Protein AF-A0A8H8SXN3-F1 (afdb_monomer_lite)

pLDDT: mean 72.2, std 16.68, range [31.23, 94.94]

Radius of gyration: 19.24 Å; chains: 1; bounding box: 50×44×48 Å

Organism: NCBI:txid456999

Sequence (233 aa):
MSEDNTATVIPTSKPIPDGVTESLPPWTLQAEAWWILPTIPLPWHAKELPRGALDTGEIDKFQELQATFQGGLGTIQLIRYHSSPVGPYDELLYVPGQMNYKIGGRRNWNIPKHLARFEFTPETPSDPLSPTVISVYPSLSDSPTPDFSPDPIFRTRVVPSRYLPKFPLNLSRIPRAILDARLIQPPLTDPVGTEKWCMVNPGYAGQAQVMYPEPGWREGATAMGSGFRIYNQ

Secondary structure (DSSP, 8-state):
--------PPPPSSPPPTTPPP-PSPP--EEEEEEEEE----TTS--SPPTTSS-GGGHHHHHHTT-EEEE---EEEEEEEEE-TT--EEEEEEE--EEE------S--------EEEEEEESSTT-TT--EEEEEEEBSS-SSS--B-SS-SEEEEEEE-SSSPPEEEEGGGS-TTT----EEE----SSS--SS-EEE----EEEEEEEEEEE-SSSS----EEEEEEEE-

Foldseek 3Di:
DDDPPPQDDFDFPDDDPPPDDDDGDDKAWWKKKKKFFFPPDDQVPDQDFPVPLDDPVCPVVCVVQVKGDNGATWIWMWMWTCDIPVHTDIDTDTGRHDIDTDPDDDQFPPVPDFDWDWDWAFPDVVDPQTWIKIFIWTFPDPDPDTDTDPHGQAIKTKGFDPPDDWDKDKPVPDPVVRPPQKDWTAHHPPRTGHNGIDIDDDIATAIKTKIFIAADPDDHPTRGGIIITGGGD

Structure (mmCIF, N/CA/C/O backbone):
data_AF-A0A8H8SXN3-F1
#
_entry.id   AF-A0A8H8SXN3-F1
#
loop_
_atom_site.group_PDB
_atom_site.id
_atom_site.type_symbol
_atom_site.label_atom_id
_atom_site.label_alt_id
_atom_site.label_comp_id
_atom_site.label_asym_id
_atom_site.label_entity_id
_atom_site.label_seq_id
_atom_site.pdbx_PDB_ins_code
_atom_site.Cartn_x
_atom_site.Cartn_y
_atom_site.Cartn_z
_atom_site.occupancy
_atom_site.B_iso_or_equiv
_atom_site.auth_seq_id
_atom_site.auth_comp_id
_atom_site.auth_asym_id
_atom_site.auth_atom_id
_atom_site.pdbx_PDB_model_num
ATOM 1 N N . MET A 1 1 ? 5.545 -24.431 27.072 1.00 31.23 1 MET A N 1
ATOM 2 C CA . MET A 1 1 ? 4.456 -23.698 27.744 1.00 31.23 1 MET A CA 1
ATOM 3 C C . MET A 1 1 ? 3.638 -23.080 26.627 1.00 31.23 1 MET A C 1
ATOM 5 O O . MET A 1 1 ? 4.100 -22.134 26.010 1.00 31.23 1 MET A O 1
ATOM 9 N N . SER A 1 2 ? 2.570 -23.760 26.216 1.00 31.98 2 SER A N 1
ATOM 10 C CA . SER A 1 2 ? 1.714 -23.354 25.100 1.00 31.98 2 SER A CA 1
ATOM 11 C C . SER A 1 2 ? 0.821 -22.210 25.567 1.00 31.98 2 SER A C 1
ATOM 13 O O . SER A 1 2 ? -0.051 -22.438 26.402 1.00 31.98 2 SER A O 1
ATOM 15 N N . GLU A 1 3 ? 1.076 -20.991 25.090 1.00 37.34 3 GLU A N 1
ATOM 16 C CA . GLU A 1 3 ? 0.122 -19.893 25.242 1.00 37.34 3 GLU A CA 1
ATOM 17 C C . GLU A 1 3 ? -1.157 -20.275 24.496 1.00 37.34 3 GLU A C 1
ATOM 19 O O . GLU A 1 3 ? -1.137 -20.549 23.294 1.00 37.34 3 GLU A O 1
ATOM 24 N N . ASP A 1 4 ? -2.247 -20.373 25.250 1.00 37.28 4 ASP A N 1
ATOM 25 C CA . ASP A 1 4 ? -3.585 -20.621 24.741 1.00 37.28 4 ASP A CA 1
ATOM 26 C C . ASP A 1 4 ? -4.004 -19.398 23.915 1.00 37.28 4 ASP A C 1
ATOM 28 O O . ASP A 1 4 ? -4.333 -18.338 24.446 1.00 37.28 4 ASP A O 1
ATOM 32 N N . ASN A 1 5 ? -3.869 -19.509 22.593 1.00 43.00 5 ASN A N 1
ATOM 33 C CA . ASN A 1 5 ? -4.097 -18.430 21.635 1.00 43.00 5 ASN A CA 1
ATOM 34 C C . ASN A 1 5 ? -5.596 -18.298 21.320 1.00 43.00 5 ASN A C 1
ATOM 36 O O . ASN A 1 5 ? -6.005 -18.269 20.157 1.00 43.00 5 ASN A O 1
ATOM 40 N N . THR A 1 6 ? -6.438 -18.285 22.354 1.00 44.03 6 THR A N 1
ATOM 41 C CA . THR A 1 6 ? -7.867 -18.019 22.198 1.00 44.03 6 THR A CA 1
ATOM 42 C C . THR A 1 6 ? -8.030 -16.553 21.829 1.00 44.03 6 THR A C 1
ATOM 44 O O . THR A 1 6 ? -7.788 -15.666 22.650 1.00 44.03 6 THR A O 1
ATOM 47 N N . ALA A 1 7 ? -8.400 -16.298 20.574 1.00 48.69 7 ALA A N 1
ATOM 48 C CA . ALA A 1 7 ? -8.701 -14.968 20.077 1.00 48.69 7 ALA A CA 1
ATOM 49 C C . ALA A 1 7 ? -9.693 -14.259 21.010 1.00 48.69 7 ALA A C 1
ATOM 51 O O . ALA A 1 7 ? -10.787 -14.761 21.275 1.00 48.69 7 ALA A O 1
ATOM 52 N N . THR A 1 8 ? -9.320 -13.082 21.511 1.00 47.81 8 THR A N 1
ATOM 53 C CA . THR A 1 8 ? -10.243 -12.235 22.267 1.00 47.81 8 THR A CA 1
ATOM 54 C C . THR A 1 8 ? -11.308 -11.720 21.307 1.00 47.81 8 THR A C 1
ATOM 56 O O . THR A 1 8 ? -11.045 -10.813 20.517 1.00 47.81 8 THR A O 1
ATOM 59 N N . VAL A 1 9 ? -12.507 -12.298 21.376 1.00 49.88 9 VAL A N 1
ATOM 60 C CA . VAL A 1 9 ? -13.685 -11.800 20.661 1.00 49.88 9 VAL A CA 1
ATOM 61 C C . VAL A 1 9 ? -13.944 -10.373 21.139 1.00 49.88 9 VAL A C 1
ATOM 63 O O . VAL A 1 9 ? -14.188 -10.141 22.325 1.00 49.88 9 VAL A O 1
ATOM 66 N N . ILE A 1 10 ? -13.839 -9.403 20.232 1.00 51.50 10 ILE A N 1
ATOM 67 C CA . ILE A 1 10 ? -14.295 -8.039 20.498 1.00 51.50 10 ILE A CA 1
ATOM 68 C C . ILE A 1 10 ? -15.824 -8.110 20.453 1.00 51.50 10 ILE A C 1
ATOM 70 O O . ILE A 1 10 ? -16.354 -8.488 19.411 1.00 51.50 10 ILE A O 1
ATOM 74 N N . PRO A 1 11 ? -16.545 -7.805 21.544 1.00 45.41 11 PRO A N 1
ATOM 75 C CA . PRO A 1 11 ? -18.000 -7.873 21.532 1.00 45.41 11 PRO A CA 1
ATOM 76 C C . PRO A 1 11 ? -18.546 -6.886 20.496 1.00 45.41 11 PRO A C 1
ATOM 78 O O . PRO A 1 11 ? -18.348 -5.678 20.630 1.00 45.41 11 PRO A O 1
ATOM 81 N N . THR A 1 12 ? -19.220 -7.378 19.458 1.00 48.00 12 THR A N 1
ATOM 82 C CA . THR A 1 12 ? -19.981 -6.523 18.547 1.00 48.00 12 THR A CA 1
ATOM 83 C C . THR A 1 12 ? -21.254 -6.064 19.253 1.00 48.00 12 THR A C 1
ATOM 85 O O . THR A 1 12 ? -22.041 -6.875 19.736 1.00 48.00 12 THR A O 1
ATOM 88 N N . SER A 1 13 ? -21.482 -4.752 19.321 1.00 46.16 13 SER A N 1
ATOM 89 C CA . SER A 1 13 ? -22.656 -4.167 19.985 1.00 46.16 13 SER A CA 1
ATOM 90 C C . SER A 1 13 ? -23.982 -4.396 19.235 1.00 46.16 13 SER A C 1
ATOM 92 O O . SER A 1 13 ? -25.049 -4.135 19.792 1.00 46.16 13 SER A O 1
ATOM 94 N N . LYS A 1 14 ? -23.946 -4.909 17.995 1.00 50.12 14 LYS A N 1
ATOM 95 C CA . LYS A 1 14 ? -25.118 -5.295 17.190 1.00 50.12 14 LYS A CA 1
ATOM 96 C C . LYS A 1 14 ? -24.930 -6.660 16.510 1.00 50.12 14 LYS A C 1
ATOM 98 O O . LYS A 1 14 ? -23.791 -7.040 16.235 1.00 50.12 14 LYS A O 1
ATOM 103 N N . PRO A 1 15 ? -26.034 -7.382 16.226 1.00 56.03 15 PRO A N 1
ATOM 104 C CA . PRO A 1 15 ? -26.000 -8.616 15.448 1.00 56.03 15 PRO A CA 1
ATOM 105 C C . PRO A 1 15 ? -25.546 -8.344 14.009 1.00 56.03 15 PRO A C 1
ATOM 107 O O . PRO A 1 15 ? -25.858 -7.302 13.429 1.00 56.03 15 PRO A O 1
ATOM 110 N N . ILE A 1 16 ? -24.802 -9.296 13.452 1.00 60.56 16 ILE A N 1
ATOM 111 C CA . ILE A 1 16 ? -24.297 -9.261 12.078 1.00 60.56 16 ILE A CA 1
ATOM 112 C C . ILE A 1 16 ? -25.499 -9.218 11.110 1.00 60.56 16 ILE A C 1
ATOM 114 O O . ILE A 1 16 ? -26.435 -9.995 11.307 1.00 60.56 16 ILE A O 1
ATOM 118 N N . PRO A 1 17 ? -25.517 -8.331 10.093 1.00 70.25 17 PRO A N 1
ATOM 119 C CA . PRO A 1 17 ? -26.582 -8.312 9.091 1.00 70.25 17 PRO A CA 1
ATOM 120 C C . PRO A 1 17 ? -26.740 -9.667 8.391 1.00 70.25 17 PRO A C 1
ATOM 122 O O . PRO A 1 17 ? -25.744 -10.331 8.097 1.00 70.25 17 PRO A O 1
ATOM 125 N N . ASP A 1 18 ? -27.979 -10.055 8.081 1.00 66.31 18 ASP A N 1
ATOM 126 C CA . ASP A 1 18 ? -28.267 -11.326 7.409 1.00 66.31 18 ASP A CA 1
ATOM 127 C C . ASP A 1 18 ? -27.471 -11.458 6.099 1.00 66.31 18 ASP A C 1
ATOM 129 O O . ASP A 1 18 ? -27.482 -10.571 5.245 1.00 66.31 18 ASP A O 1
ATOM 133 N N . GLY A 1 19 ? -26.765 -12.582 5.943 1.00 71.75 19 GLY A N 1
ATOM 134 C CA . GLY A 1 19 ? -25.931 -12.867 4.770 1.00 71.75 19 GLY A CA 1
ATOM 135 C C . GLY A 1 19 ? -24.506 -12.300 4.817 1.00 71.75 19 GLY A C 1
ATOM 136 O O . GLY A 1 19 ? -23.731 -12.564 3.900 1.00 71.75 19 GLY A O 1
ATOM 137 N N . VAL A 1 20 ? -24.123 -11.576 5.874 1.00 70.50 20 VAL A N 1
ATOM 138 C CA . VAL A 1 20 ? -22.738 -11.138 6.105 1.00 70.50 20 VAL A CA 1
ATOM 139 C C . VAL A 1 20 ? -22.055 -12.119 7.056 1.00 70.50 20 VAL A C 1
ATOM 141 O O . VAL A 1 20 ? -22.610 -12.491 8.084 1.00 70.50 20 VAL A O 1
ATOM 144 N N . THR A 1 21 ? -20.843 -12.561 6.719 1.00 72.56 21 THR A N 1
ATOM 145 C CA . THR A 1 21 ? -20.015 -13.362 7.634 1.00 72.56 21 THR A CA 1
ATOM 146 C C . THR A 1 21 ? -18.982 -12.458 8.286 1.00 72.56 21 THR A C 1
ATOM 148 O O . THR A 1 21 ? -18.266 -11.733 7.596 1.00 72.56 21 THR A O 1
ATOM 151 N N . GLU A 1 22 ? -18.894 -12.496 9.612 1.00 72.31 22 GLU A N 1
ATOM 152 C CA . GLU A 1 22 ? -17.839 -11.800 10.339 1.00 72.31 22 GLU A CA 1
ATOM 153 C C . GLU A 1 22 ? -16.537 -12.604 10.279 1.00 72.31 22 GLU A C 1
ATOM 155 O O . GLU A 1 22 ? -16.518 -13.808 10.540 1.00 72.31 22 GLU A O 1
ATOM 160 N N . SER A 1 23 ? -15.433 -11.934 9.953 1.00 74.50 23 SER A N 1
ATOM 161 C CA . SER A 1 23 ? -14.106 -12.524 10.075 1.00 74.50 23 SER A CA 1
ATOM 162 C C . SER A 1 23 ? -13.408 -11.995 11.319 1.00 74.50 23 SER A C 1
ATOM 164 O O . SER A 1 23 ? -12.943 -10.858 11.346 1.00 74.50 23 SER A O 1
ATOM 166 N N . LEU A 1 24 ? -13.301 -12.838 12.342 1.00 76.81 24 LEU A N 1
ATOM 167 C CA . LEU A 1 24 ? -12.614 -12.497 13.584 1.00 76.81 24 LEU A CA 1
ATOM 168 C C . LEU A 1 24 ? -11.087 -12.667 13.453 1.00 76.81 24 LEU A C 1
ATOM 170 O O . LEU A 1 24 ? -10.631 -13.551 12.722 1.00 76.81 24 LEU A O 1
ATOM 174 N N . PRO A 1 25 ? -10.282 -11.843 14.151 1.00 72.12 25 PRO A N 1
ATOM 175 C CA . PRO A 1 25 ? -8.832 -12.020 14.225 1.00 72.12 25 PRO A CA 1
ATOM 176 C C . PRO A 1 25 ? -8.457 -13.295 15.016 1.00 72.12 25 PRO A C 1
ATOM 178 O O . PRO A 1 25 ? -9.282 -13.801 15.776 1.00 72.12 25 PRO A O 1
ATOM 181 N N . PRO A 1 26 ? -7.204 -13.787 14.929 1.00 77.81 26 PRO A N 1
ATOM 182 C CA . PRO A 1 26 ? -6.094 -13.248 14.144 1.00 77.81 26 PRO A CA 1
ATOM 183 C C . PRO A 1 26 ? -6.251 -13.517 12.643 1.00 77.81 26 PRO A C 1
ATOM 185 O O . PRO A 1 26 ? -6.680 -14.590 12.230 1.00 77.81 26 PRO A O 1
ATOM 188 N N . TRP A 1 27 ? -5.848 -12.545 11.824 1.00 78.88 27 TRP A N 1
ATOM 189 C CA . TRP A 1 27 ? -5.839 -12.686 10.370 1.00 78.88 27 TRP A CA 1
ATOM 190 C C . TRP A 1 27 ? -4.427 -12.953 9.863 1.00 78.88 27 TRP A C 1
ATOM 192 O O . TRP A 1 27 ? -3.478 -12.258 10.229 1.00 78.88 27 TRP A O 1
ATOM 202 N N . THR A 1 28 ? -4.305 -13.933 8.976 1.00 84.69 28 THR A N 1
ATOM 203 C CA . THR A 1 28 ? -3.097 -14.164 8.185 1.00 84.69 28 THR A CA 1
ATOM 204 C C . THR A 1 28 ? -3.391 -13.741 6.755 1.00 84.69 28 THR A C 1
ATOM 206 O O . THR A 1 28 ? -4.337 -14.235 6.145 1.00 84.69 28 THR A O 1
ATOM 209 N N . LEU A 1 29 ? -2.608 -12.790 6.248 1.00 86.56 29 LEU A N 1
ATOM 210 C CA . LEU A 1 29 ? -2.815 -12.166 4.944 1.00 86.56 29 LEU A CA 1
ATOM 211 C C . LEU A 1 29 ? -1.640 -12.488 4.026 1.00 86.56 29 LEU A C 1
ATOM 213 O O . LEU A 1 29 ? -0.487 -12.275 4.406 1.00 86.56 29 LEU A O 1
ATOM 217 N N . GLN A 1 30 ? -1.933 -12.932 2.806 1.00 90.38 30 GLN A N 1
ATOM 218 C CA . GLN A 1 30 ? -0.924 -13.092 1.759 1.00 90.38 30 GLN A CA 1
ATOM 219 C C . GLN A 1 30 ? -1.053 -11.941 0.786 1.00 90.38 30 GLN A C 1
ATOM 221 O O . GLN A 1 30 ? -2.118 -11.729 0.201 1.00 90.38 30 GLN A O 1
ATOM 226 N N . ALA A 1 31 ? 0.024 -11.184 0.639 1.00 89.69 31 ALA A N 1
ATOM 227 C CA . ALA A 1 31 ? -0.010 -9.952 -0.115 1.00 89.69 31 ALA A CA 1
ATOM 228 C C . ALA A 1 31 ? 1.327 -9.647 -0.764 1.00 89.69 31 ALA A C 1
ATOM 230 O O . ALA A 1 31 ? 2.396 -10.044 -0.294 1.00 89.69 31 ALA A O 1
ATOM 231 N N . GLU A 1 32 ? 1.234 -8.861 -1.818 1.00 90.69 32 GLU A N 1
ATOM 232 C CA . GLU A 1 32 ? 2.358 -8.184 -2.414 1.00 90.69 32 GLU A CA 1
ATOM 233 C C . GLU A 1 32 ? 2.212 -6.683 -2.176 1.00 90.69 32 GLU A C 1
ATOM 235 O O . GLU A 1 32 ? 1.187 -6.099 -2.514 1.00 90.69 32 GLU A O 1
ATOM 240 N N . ALA A 1 33 ? 3.210 -6.054 -1.561 1.00 89.31 33 ALA A N 1
ATOM 241 C CA . ALA A 1 33 ? 3.135 -4.644 -1.198 1.00 89.31 33 ALA A CA 1
ATOM 242 C C . ALA A 1 33 ? 4.295 -3.852 -1.797 1.00 89.31 33 ALA A C 1
ATOM 244 O O . ALA A 1 33 ? 5.450 -4.223 -1.614 1.00 89.31 33 ALA A O 1
ATOM 245 N N . TRP A 1 34 ? 4.005 -2.729 -2.447 1.00 89.56 34 TRP A N 1
ATOM 246 C CA . TRP A 1 34 ? 4.981 -1.733 -2.871 1.00 89.56 34 TRP A CA 1
ATOM 247 C C . TRP A 1 34 ? 4.951 -0.567 -1.895 1.00 89.56 34 TRP A C 1
ATOM 249 O O . TRP A 1 34 ? 4.029 0.245 -1.893 1.00 89.56 34 TRP A O 1
ATOM 259 N N . TRP A 1 35 ? 5.983 -0.491 -1.067 1.00 87.06 35 TRP A N 1
ATOM 260 C CA . TRP A 1 35 ? 6.211 0.618 -0.156 1.00 87.06 35 TRP A CA 1
ATOM 261 C C . TRP A 1 35 ? 7.071 1.643 -0.872 1.00 87.06 35 TRP A C 1
ATOM 263 O O . TRP A 1 35 ? 8.267 1.430 -1.047 1.00 87.06 35 TRP A O 1
ATOM 273 N N . ILE A 1 36 ? 6.458 2.732 -1.313 1.00 85.62 36 ILE A N 1
ATOM 274 C CA . ILE A 1 36 ? 7.124 3.861 -1.949 1.00 85.62 36 ILE A CA 1
ATOM 275 C C . ILE A 1 36 ? 7.443 4.881 -0.863 1.00 85.62 36 ILE A C 1
ATOM 277 O O . ILE A 1 36 ? 6.551 5.371 -0.170 1.00 85.62 36 ILE A O 1
ATOM 281 N N . LEU A 1 37 ? 8.725 5.198 -0.715 1.00 79.94 37 LEU A N 1
ATOM 282 C CA . LEU A 1 37 ? 9.214 6.236 0.179 1.00 79.94 37 LEU A CA 1
ATOM 283 C C . LEU A 1 37 ? 9.389 7.503 -0.660 1.00 79.94 37 LEU A C 1
ATOM 285 O O . LEU A 1 37 ? 10.420 7.633 -1.330 1.00 79.94 37 LEU A O 1
ATOM 289 N N . PRO A 1 38 ? 8.387 8.403 -0.710 1.00 66.94 38 PRO A N 1
ATOM 290 C CA . PRO A 1 38 ? 8.540 9.643 -1.450 1.00 66.94 38 PRO A CA 1
ATOM 291 C C . PRO A 1 38 ? 9.747 10.407 -0.898 1.00 66.94 38 PRO A C 1
ATOM 293 O O . PRO A 1 38 ? 9.964 10.427 0.316 1.00 66.94 38 PRO A O 1
ATOM 296 N N . THR A 1 39 ? 10.528 11.046 -1.772 1.00 56.09 39 THR A N 1
ATOM 297 C CA . THR A 1 39 ? 11.624 11.957 -1.407 1.00 56.09 39 THR A CA 1
ATOM 298 C C . THR A 1 39 ? 11.073 13.241 -0.778 1.00 56.09 39 THR A C 1
ATOM 300 O O . THR A 1 39 ? 11.271 14.343 -1.282 1.00 56.09 39 THR A O 1
ATOM 303 N N . ILE A 1 40 ? 10.337 13.112 0.319 1.00 52.72 40 ILE A N 1
ATOM 304 C CA . ILE A 1 40 ? 10.125 14.187 1.277 1.00 52.72 40 ILE A CA 1
ATOM 305 C C . ILE A 1 40 ? 11.480 14.322 1.985 1.00 52.72 40 ILE A C 1
ATOM 307 O O . ILE A 1 40 ? 12.061 13.294 2.357 1.00 52.72 40 ILE A O 1
ATOM 311 N N . PRO A 1 41 ? 12.062 15.532 2.093 1.00 46.97 41 PRO A N 1
ATOM 312 C CA . PRO A 1 41 ? 13.385 15.688 2.680 1.00 46.97 41 PRO A CA 1
ATOM 313 C C . PRO A 1 41 ? 13.399 15.036 4.061 1.00 46.97 41 PRO A C 1
ATOM 315 O O . PRO A 1 41 ? 12.374 15.019 4.741 1.00 46.97 41 PRO A O 1
ATOM 318 N N . LEU A 1 42 ? 14.559 14.480 4.428 1.00 49.62 42 LEU A N 1
ATOM 319 C CA . LEU A 1 42 ? 14.814 13.753 5.674 1.00 49.62 42 LEU A CA 1
ATOM 320 C C . LEU A 1 42 ? 13.927 14.247 6.837 1.00 49.62 42 LEU A C 1
ATOM 322 O O . LEU A 1 42 ? 13.812 15.467 6.978 1.00 49.62 42 LEU A O 1
ATOM 326 N N . PRO A 1 43 ? 13.391 13.350 7.690 1.00 48.56 43 PRO A N 1
ATOM 327 C CA . PRO A 1 43 ? 12.362 13.600 8.714 1.00 48.56 43 PRO A CA 1
ATOM 328 C C . PRO A 1 43 ? 12.434 14.912 9.513 1.00 48.56 43 PRO A C 1
ATOM 330 O O . PRO A 1 43 ? 11.419 15.376 10.016 1.00 48.56 43 PRO A O 1
ATOM 333 N N . TRP A 1 44 ? 13.622 15.502 9.646 1.00 51.22 44 TRP A N 1
ATOM 334 C CA . TRP A 1 44 ? 13.898 16.763 10.332 1.00 51.22 44 TRP A CA 1
ATOM 335 C C . TRP A 1 44 ? 13.597 18.050 9.531 1.00 51.22 44 TRP A C 1
ATOM 337 O O . TRP A 1 44 ? 13.602 19.127 10.126 1.00 51.22 44 TRP A O 1
ATOM 347 N N . HIS A 1 45 ? 13.330 17.983 8.222 1.00 50.78 45 HIS A N 1
ATOM 348 C CA . HIS A 1 45 ? 13.077 19.172 7.387 1.00 50.78 45 HIS A CA 1
ATOM 349 C C . HIS A 1 45 ? 11.591 19.510 7.205 1.00 50.78 45 HIS A C 1
ATOM 351 O O . HIS A 1 45 ? 11.253 20.683 7.060 1.00 50.78 45 HIS A O 1
ATOM 357 N N . ALA A 1 46 ? 10.696 18.521 7.234 1.00 56.75 46 ALA A N 1
ATOM 358 C CA . ALA A 1 46 ? 9.259 18.744 7.101 1.00 56.75 46 ALA A CA 1
ATOM 359 C C . ALA A 1 46 ? 8.606 18.824 8.489 1.00 56.75 46 ALA A C 1
ATOM 361 O O . ALA A 1 46 ? 8.271 17.809 9.092 1.00 56.75 46 ALA A O 1
ATOM 362 N N . LYS A 1 47 ? 8.441 20.048 9.004 1.00 62.72 47 LYS A N 1
ATOM 363 C CA . LYS A 1 47 ? 7.688 20.319 10.246 1.00 62.72 47 LYS A CA 1
ATOM 364 C C . LYS A 1 47 ? 6.188 20.516 10.009 1.00 62.72 47 LYS A C 1
ATOM 366 O O . LYS A 1 47 ? 5.428 20.641 10.962 1.00 62.72 47 LYS A O 1
ATOM 371 N N . GLU A 1 48 ? 5.774 20.552 8.747 1.00 68.31 48 GLU A N 1
ATOM 372 C CA . GLU A 1 48 ? 4.397 20.789 8.325 1.00 68.31 48 GLU A CA 1
ATOM 373 C C . GLU A 1 48 ? 3.892 19.615 7.493 1.00 68.31 48 GLU A C 1
ATOM 375 O O . GLU A 1 48 ? 4.661 18.955 6.788 1.00 68.31 48 GLU A O 1
ATOM 380 N N . LEU A 1 49 ? 2.585 19.366 7.578 1.00 68.12 49 LEU A N 1
ATOM 381 C CA . LEU A 1 49 ? 1.935 18.367 6.744 1.00 68.12 49 LEU A CA 1
ATOM 382 C C . LEU A 1 49 ? 2.022 18.766 5.271 1.00 68.12 49 LEU A C 1
ATOM 384 O O . LEU A 1 49 ? 1.766 19.930 4.946 1.00 68.12 49 LEU A O 1
ATOM 388 N N . PRO A 1 50 ? 2.322 17.822 4.362 1.00 67.44 50 PRO A N 1
ATOM 389 C CA . PRO A 1 50 ? 2.246 18.092 2.937 1.00 67.44 50 PRO A CA 1
ATOM 390 C C . PRO A 1 50 ? 0.859 18.620 2.555 1.00 67.44 50 PRO A C 1
ATOM 392 O O . PRO A 1 50 ? -0.166 18.150 3.057 1.00 67.44 50 PRO A O 1
ATOM 395 N N . ARG A 1 51 ? 0.811 19.607 1.654 1.00 62.03 51 ARG A N 1
ATOM 396 C CA . ARG A 1 51 ? -0.466 20.118 1.137 1.00 62.03 51 ARG A CA 1
ATOM 397 C C . ARG A 1 51 ? -1.249 18.971 0.498 1.00 62.03 51 ARG A C 1
ATOM 399 O O . ARG A 1 51 ? -0.691 18.222 -0.296 1.00 62.03 51 ARG A O 1
ATOM 406 N N . GLY A 1 52 ? -2.530 18.850 0.846 1.00 65.44 52 GLY A N 1
ATOM 407 C CA . GLY A 1 52 ? -3.395 17.771 0.358 1.00 65.44 52 GLY A CA 1
ATOM 408 C C . GLY A 1 52 ? -3.190 16.419 1.049 1.00 65.44 52 GLY A C 1
ATOM 409 O O . GLY A 1 52 ? -3.796 15.443 0.630 1.00 65.44 52 GLY A O 1
ATOM 410 N N . ALA A 1 53 ? -2.373 16.341 2.111 1.00 62.00 53 ALA A N 1
ATOM 411 C CA . ALA A 1 53 ? -2.232 15.116 2.904 1.00 62.00 53 ALA A CA 1
ATOM 412 C C . ALA A 1 53 ? -3.501 14.737 3.681 1.00 62.00 53 ALA A C 1
ATOM 414 O O . ALA A 1 53 ? -3.623 13.601 4.132 1.00 62.00 53 ALA A O 1
ATOM 415 N N . LEU A 1 54 ? -4.405 15.699 3.869 1.00 64.19 54 LEU A N 1
ATOM 416 C CA . LEU A 1 54 ? -5.687 15.511 4.529 1.00 64.19 54 LEU A CA 1
ATOM 417 C C . LEU A 1 54 ? -6.794 15.626 3.498 1.00 64.19 54 LEU A C 1
ATOM 419 O O . LEU A 1 54 ? -6.783 16.555 2.686 1.00 64.19 54 LEU A O 1
ATOM 423 N N . ASP A 1 55 ? -7.766 14.726 3.586 1.00 66.06 55 ASP A N 1
ATOM 424 C CA . ASP A 1 55 ? -9.038 14.954 2.923 1.00 66.06 55 ASP A CA 1
ATOM 425 C C . ASP A 1 55 ? -9.719 16.186 3.544 1.00 66.06 55 ASP A C 1
ATOM 427 O O . ASP A 1 55 ? -9.648 16.436 4.751 1.00 66.06 55 ASP A O 1
ATOM 431 N N . THR A 1 56 ? -10.367 16.980 2.699 1.00 65.62 56 THR A N 1
ATOM 432 C CA . THR A 1 56 ? -11.050 18.222 3.081 1.00 65.62 56 THR A CA 1
ATOM 433 C C . THR A 1 56 ? -12.097 17.998 4.171 1.00 65.62 56 THR A C 1
ATOM 435 O O . THR A 1 56 ? -12.190 18.810 5.091 1.00 65.62 56 THR A O 1
ATOM 438 N N . GLY A 1 57 ? -12.805 16.862 4.142 1.00 61.97 57 GLY A N 1
ATOM 439 C CA . GLY A 1 57 ? -13.767 16.463 5.176 1.00 61.97 57 GLY A CA 1
ATOM 440 C C . GLY A 1 57 ? -13.136 16.021 6.504 1.00 61.97 57 GLY A C 1
ATOM 441 O O . GLY A 1 57 ? -13.848 15.741 7.469 1.00 61.97 57 GLY A O 1
ATOM 442 N N . GLU A 1 58 ? -11.805 15.944 6.580 1.00 63.22 58 GLU A N 1
ATOM 443 C CA . GLU A 1 58 ? -11.061 15.542 7.776 1.00 63.22 58 GLU A CA 1
ATOM 444 C C . GLU A 1 58 ? -10.224 16.670 8.391 1.00 63.22 58 GLU A C 1
ATOM 446 O O . GLU A 1 58 ? -9.592 16.481 9.430 1.00 63.22 58 GLU A O 1
ATOM 451 N N . ILE A 1 59 ? -10.244 17.874 7.822 1.00 66.06 59 ILE A N 1
ATOM 452 C CA . ILE A 1 59 ? -9.501 19.014 8.379 1.00 66.06 59 ILE A CA 1
ATOM 453 C C . ILE A 1 59 ? -10.044 19.394 9.763 1.00 66.06 59 ILE A C 1
ATOM 455 O O . ILE A 1 59 ? -9.271 19.526 10.717 1.00 66.06 59 ILE A O 1
ATOM 459 N N . ASP A 1 60 ? -11.368 19.477 9.904 1.00 63.84 60 ASP A N 1
ATOM 460 C CA . ASP A 1 60 ? -12.029 19.753 11.188 1.00 63.84 60 ASP A CA 1
ATOM 461 C C . ASP A 1 60 ? -11.675 18.675 12.216 1.00 63.84 60 ASP A C 1
ATOM 463 O O . ASP A 1 60 ? -11.395 18.941 13.390 1.00 63.84 60 ASP A O 1
ATOM 467 N N . LYS A 1 61 ? -11.544 17.437 11.728 1.00 64.50 61 LYS A N 1
ATOM 468 C CA . LYS A 1 61 ? -11.145 16.305 12.542 1.00 64.50 61 LYS A CA 1
ATOM 469 C C . LYS A 1 61 ? -9.708 16.437 13.080 1.00 64.50 61 LYS A C 1
ATOM 471 O O . LYS A 1 61 ? -9.419 15.953 14.179 1.00 64.50 61 LYS A O 1
ATOM 476 N N . PHE A 1 62 ? -8.790 17.056 12.352 1.00 65.81 62 PHE A N 1
ATOM 477 C CA . PHE A 1 62 ? -7.425 17.263 12.842 1.00 65.81 62 PHE A CA 1
ATOM 478 C C . PHE A 1 62 ? -7.370 18.260 14.005 1.00 65.81 62 PHE A C 1
ATOM 480 O O . PHE A 1 62 ? -6.639 18.035 14.975 1.00 65.81 62 PHE A O 1
ATOM 487 N N . GLN A 1 63 ? -8.187 19.314 13.945 1.00 65.62 63 GLN A N 1
ATOM 488 C CA . GLN A 1 63 ? -8.255 20.340 14.988 1.00 65.62 63 GLN A CA 1
ATOM 489 C C . GLN A 1 63 ? -8.836 19.790 16.297 1.00 65.62 63 GLN A C 1
ATOM 491 O O . GLN A 1 63 ? -8.254 20.004 17.362 1.00 65.62 63 GLN A O 1
ATOM 496 N N . GLU A 1 64 ? -9.921 19.013 16.226 1.00 66.75 64 GLU A N 1
ATOM 497 C CA . GLU A 1 64 ? -10.543 18.376 17.400 1.00 66.75 64 GLU A CA 1
ATOM 498 C C . GLU A 1 64 ? -9.575 17.480 18.185 1.00 66.75 64 GLU A C 1
ATOM 500 O O . GLU A 1 64 ? -9.562 17.491 19.415 1.00 66.75 64 GLU A O 1
ATOM 505 N N . LEU A 1 65 ? -8.741 16.708 17.479 1.00 65.31 65 LEU A N 1
ATOM 506 C CA . LEU A 1 65 ? -7.767 15.805 18.099 1.00 65.31 65 LEU A CA 1
ATOM 507 C C . LEU A 1 65 ? -6.542 16.521 18.673 1.00 65.31 65 LEU A C 1
ATOM 509 O O . LEU A 1 65 ? -5.678 15.869 19.273 1.00 65.31 65 LEU A O 1
ATOM 513 N N . GLN A 1 66 ? -6.433 17.836 18.451 1.00 69.44 66 GLN A N 1
ATOM 514 C CA . GLN A 1 66 ? -5.200 18.593 18.661 1.00 69.44 66 GLN A CA 1
ATOM 515 C C . GLN A 1 66 ? -4.013 17.850 18.027 1.00 69.44 66 GLN A C 1
ATOM 517 O O . GLN A 1 66 ? -2.947 17.713 18.634 1.00 69.44 66 GLN A O 1
ATOM 522 N N . ALA A 1 67 ? -4.246 17.285 16.834 1.00 72.88 67 ALA A N 1
ATOM 523 C CA . ALA A 1 67 ? -3.267 16.469 16.145 1.00 72.88 67 ALA A CA 1
ATOM 524 C C . ALA A 1 67 ? -2.117 17.360 15.666 1.00 72.88 67 ALA A C 1
ATOM 526 O O . ALA A 1 67 ? -2.320 18.391 15.029 1.00 72.88 67 ALA A O 1
ATOM 527 N N . THR A 1 68 ? -0.895 16.958 15.987 1.00 72.44 68 THR A N 1
ATOM 528 C CA . THR A 1 68 ? 0.338 17.661 15.652 1.00 72.44 68 THR A CA 1
ATOM 529 C C . THR A 1 68 ? 1.232 16.725 14.862 1.00 72.44 68 THR A C 1
ATOM 531 O O . THR A 1 68 ? 1.642 15.669 15.350 1.00 72.44 68 THR A O 1
ATOM 534 N N . PHE A 1 69 ? 1.539 17.113 13.631 1.00 76.25 69 PHE A N 1
ATOM 535 C CA . PHE A 1 69 ? 2.476 16.376 12.800 1.00 76.25 69 PHE A CA 1
ATOM 536 C C . PHE A 1 69 ? 3.879 16.441 13.399 1.00 76.25 69 PHE A C 1
ATOM 538 O O . PHE A 1 69 ? 4.358 17.512 13.765 1.00 76.25 69 PHE A O 1
ATOM 545 N N . GLN A 1 70 ? 4.516 15.283 13.526 1.00 73.19 70 GLN A N 1
ATOM 546 C CA . GLN A 1 70 ? 5.848 15.138 14.113 1.00 73.19 70 GLN A CA 1
ATOM 547 C C . GLN A 1 70 ? 6.939 14.970 13.048 1.00 73.19 70 GLN A C 1
ATOM 549 O O . GLN A 1 70 ? 8.107 14.804 13.393 1.00 73.19 70 GLN A O 1
ATOM 554 N N . GLY A 1 71 ? 6.582 15.006 11.760 1.00 71.06 71 GLY A N 1
ATOM 555 C CA . GLY A 1 71 ? 7.497 14.623 10.690 1.00 71.06 71 GLY A CA 1
ATOM 556 C C . GLY A 1 71 ? 7.616 13.103 10.601 1.00 71.06 71 GLY A C 1
ATOM 557 O O . GLY A 1 71 ? 6.648 12.373 10.806 1.00 71.06 71 GLY A O 1
ATOM 558 N N . GLY A 1 72 ? 8.812 12.603 10.309 1.00 70.94 72 GLY A N 1
ATOM 559 C CA . GLY A 1 72 ? 9.046 11.164 10.162 1.00 70.94 72 GLY A CA 1
ATOM 560 C C . GLY A 1 72 ? 8.961 10.678 8.717 1.00 70.94 72 GLY A C 1
ATOM 561 O O . GLY A 1 72 ? 8.789 11.452 7.778 1.00 70.94 72 GLY A O 1
ATOM 562 N N . LEU A 1 73 ? 9.143 9.369 8.543 1.00 72.06 73 LEU A N 1
ATOM 563 C CA . LEU A 1 73 ? 9.128 8.732 7.231 1.00 72.06 73 LEU A CA 1
ATOM 564 C C . LEU A 1 73 ? 7.680 8.555 6.751 1.00 72.06 73 LEU A C 1
ATOM 566 O O . LEU A 1 73 ? 6.957 7.701 7.260 1.00 72.06 73 LEU A O 1
ATOM 570 N N . GLY A 1 74 ? 7.268 9.364 5.775 1.00 74.69 74 GLY A N 1
ATOM 571 C CA . GLY A 1 74 ? 6.026 9.147 5.039 1.00 74.69 74 GLY A CA 1
ATOM 572 C C . GLY A 1 74 ? 6.159 7.994 4.041 1.00 74.69 74 GLY A C 1
ATOM 573 O O . GLY A 1 74 ? 7.246 7.725 3.528 1.00 74.69 74 GLY A O 1
ATOM 574 N N . THR A 1 75 ? 5.056 7.307 3.757 1.00 79.25 75 THR A N 1
ATOM 575 C CA . THR A 1 75 ? 4.998 6.195 2.799 1.00 79.25 75 THR A CA 1
ATOM 576 C C . THR A 1 75 ? 3.752 6.318 1.925 1.00 79.25 75 THR A C 1
ATOM 578 O O . THR A 1 75 ? 2.689 6.720 2.396 1.00 79.25 75 THR A O 1
ATOM 581 N N . ILE A 1 76 ? 3.871 5.944 0.655 1.00 84.88 76 ILE A N 1
ATOM 582 C CA . ILE A 1 76 ? 2.736 5.538 -0.176 1.00 84.88 76 ILE A CA 1
ATOM 583 C C . ILE A 1 76 ? 2.828 4.021 -0.290 1.00 84.88 76 ILE A C 1
ATOM 585 O O . ILE A 1 76 ? 3.861 3.497 -0.701 1.00 84.88 76 ILE A O 1
ATOM 589 N N . GLN A 1 77 ? 1.781 3.311 0.098 1.00 87.69 77 GLN A N 1
ATOM 590 C CA . GLN A 1 77 ? 1.734 1.857 0.068 1.00 87.69 77 GLN A CA 1
ATOM 591 C C . GLN A 1 77 ? 0.675 1.427 -0.938 1.00 87.69 77 GLN A C 1
ATOM 593 O O . GLN A 1 77 ? -0.494 1.768 -0.799 1.00 87.69 77 GLN A O 1
ATOM 598 N N . LEU A 1 78 ? 1.095 0.684 -1.954 1.00 91.12 78 LEU A N 1
ATOM 599 C CA . LEU A 1 78 ? 0.199 -0.090 -2.805 1.00 91.12 78 LEU A CA 1
ATOM 600 C C . LEU A 1 78 ? 0.252 -1.526 -2.317 1.00 91.12 78 LEU A C 1
ATOM 602 O O . LEU A 1 78 ? 1.343 -2.079 -2.205 1.00 91.12 78 LEU A O 1
ATOM 606 N N . ILE A 1 79 ? -0.885 -2.131 -2.014 1.00 91.56 79 ILE A N 1
ATOM 607 C CA . ILE A 1 79 ? -0.939 -3.483 -1.466 1.00 91.56 79 ILE A CA 1
ATOM 608 C C . ILE A 1 79 ? -1.934 -4.290 -2.277 1.00 91.56 79 ILE A C 1
ATOM 610 O O . ILE A 1 79 ? -3.067 -3.875 -2.469 1.00 91.56 79 ILE A O 1
ATOM 614 N N . ARG A 1 80 ? -1.499 -5.451 -2.745 1.00 92.94 80 ARG A N 1
ATOM 615 C CA . ARG A 1 80 ? -2.315 -6.436 -3.433 1.00 92.94 80 ARG A CA 1
ATOM 616 C C . ARG A 1 80 ? -2.473 -7.646 -2.538 1.00 92.94 80 ARG A C 1
ATOM 618 O O . ARG A 1 80 ? -1.552 -8.455 -2.426 1.00 92.94 80 ARG A O 1
ATOM 625 N N . TYR A 1 81 ? -3.622 -7.768 -1.890 1.00 91.38 81 TYR A N 1
ATOM 626 C CA . TYR A 1 81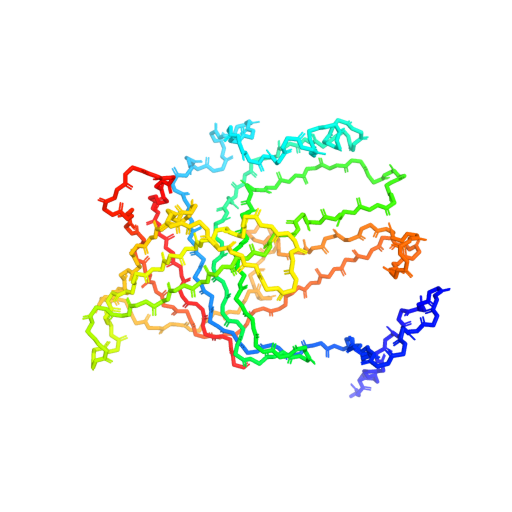 ? -3.948 -8.931 -1.078 1.00 91.38 81 TYR A CA 1
ATOM 627 C C . TYR A 1 81 ? -4.432 -10.059 -1.990 1.00 91.38 81 TYR A C 1
ATOM 629 O O . TYR A 1 81 ? -5.494 -9.979 -2.602 1.00 91.38 81 TYR A O 1
ATOM 637 N N . HIS A 1 82 ? -3.647 -11.129 -2.073 1.00 91.44 82 HIS A N 1
ATOM 638 C CA . HIS A 1 82 ? -4.011 -12.352 -2.788 1.00 91.44 82 HIS A CA 1
ATOM 639 C C . HIS A 1 82 ? -4.933 -13.245 -1.960 1.00 91.44 82 HIS A C 1
ATOM 641 O O . HIS A 1 82 ? -5.797 -13.921 -2.512 1.00 91.44 82 HIS A O 1
ATOM 647 N N . SER A 1 83 ? -4.742 -13.247 -0.639 1.00 90.06 83 SER A N 1
ATOM 648 C CA . SER A 1 83 ? -5.555 -14.013 0.298 1.00 90.06 83 SER A CA 1
ATOM 649 C C . SER A 1 83 ? -5.833 -13.186 1.544 1.00 90.06 83 SER A C 1
ATOM 651 O O . SER A 1 83 ? -4.911 -12.678 2.190 1.00 90.06 83 SER A O 1
ATOM 653 N N . SER A 1 84 ? -7.116 -13.064 1.869 1.00 89.19 84 SER A N 1
ATOM 654 C CA . SER A 1 84 ? -7.614 -12.513 3.121 1.00 89.19 84 SER A CA 1
ATOM 655 C C . SER A 1 84 ? -8.916 -13.229 3.496 1.00 89.19 84 SER A C 1
ATOM 657 O O . SER A 1 84 ? -9.554 -13.834 2.627 1.00 89.19 84 SER A O 1
ATOM 659 N N . PRO A 1 85 ? -9.370 -13.130 4.752 1.00 84.62 85 PRO A N 1
ATOM 660 C CA . PRO A 1 85 ? -10.648 -13.709 5.156 1.00 84.62 85 PRO A CA 1
ATOM 661 C C . PRO A 1 85 ? -11.883 -13.135 4.448 1.00 84.62 85 PRO A C 1
ATOM 663 O O . PRO A 1 85 ? -12.944 -13.750 4.491 1.00 84.62 85 PRO A O 1
ATOM 666 N N . VAL A 1 86 ? -11.756 -11.968 3.809 1.00 84.38 86 VAL A N 1
ATOM 667 C CA . VAL A 1 86 ? -12.827 -11.317 3.034 1.00 84.38 86 VAL A CA 1
ATOM 668 C C . VAL A 1 86 ? -12.596 -11.417 1.522 1.00 84.38 86 VAL A C 1
ATOM 670 O O . VAL A 1 86 ? -13.284 -10.768 0.740 1.00 84.38 86 VAL A O 1
ATOM 673 N N . GLY A 1 87 ? -11.636 -12.246 1.102 1.00 86.69 87 GLY A N 1
ATOM 674 C CA . GLY A 1 87 ? -11.235 -12.405 -0.293 1.00 86.69 87 GLY A CA 1
ATOM 675 C C . GLY A 1 87 ? -10.109 -11.455 -0.723 1.00 86.69 87 GLY A C 1
ATOM 676 O O . GLY A 1 87 ? -9.597 -10.673 0.081 1.00 86.69 87 GLY A O 1
ATOM 677 N N . PRO A 1 88 ? -9.654 -11.556 -1.979 1.00 91.94 88 PRO A N 1
ATOM 678 C CA . PRO A 1 88 ? -8.596 -10.703 -2.506 1.00 91.94 88 PRO A CA 1
ATOM 679 C C . PRO A 1 88 ? -9.090 -9.270 -2.730 1.00 91.94 88 PRO A C 1
ATOM 681 O O . PRO A 1 88 ? -10.216 -9.056 -3.179 1.00 91.94 88 PRO A O 1
ATOM 684 N N . TYR A 1 89 ? -8.231 -8.292 -2.460 1.00 92.56 89 TYR A N 1
ATOM 685 C CA . TYR A 1 89 ? -8.483 -6.881 -2.756 1.00 92.56 89 TYR A CA 1
ATOM 686 C C . TYR A 1 89 ? -7.166 -6.111 -2.889 1.00 92.56 89 TYR A C 1
ATOM 688 O O . TYR A 1 89 ? -6.125 -6.544 -2.395 1.00 92.56 89 TYR A O 1
ATOM 696 N N . ASP A 1 90 ? -7.220 -4.961 -3.553 1.00 94.31 90 ASP A N 1
ATOM 697 C CA . ASP A 1 90 ? -6.088 -4.050 -3.706 1.00 94.31 90 ASP A CA 1
ATOM 698 C C . ASP A 1 90 ? -6.331 -2.782 -2.853 1.00 94.31 90 ASP A C 1
ATOM 700 O O . ASP A 1 90 ? -7.469 -2.335 -2.693 1.00 94.31 90 ASP A O 1
ATOM 704 N N . GLU A 1 91 ? -5.275 -2.206 -2.280 1.00 91.81 91 GLU A N 1
ATOM 705 C CA . GLU A 1 91 ? -5.319 -1.029 -1.407 1.00 91.81 91 GLU A CA 1
ATOM 706 C C . GLU A 1 91 ? -4.239 -0.015 -1.812 1.00 91.81 91 GLU A C 1
ATOM 708 O O . GLU A 1 91 ? -3.093 -0.377 -2.084 1.00 91.81 91 GLU A O 1
ATOM 713 N N . LEU A 1 92 ? -4.604 1.269 -1.838 1.00 90.00 92 LEU A N 1
ATOM 714 C CA . LEU A 1 92 ? -3.672 2.393 -1.893 1.00 90.00 92 LEU A CA 1
ATOM 715 C C . LEU A 1 92 ? -3.800 3.158 -0.579 1.00 90.00 92 LEU A C 1
ATOM 717 O O . LEU A 1 92 ? -4.851 3.728 -0.294 1.00 90.00 92 LEU A O 1
ATOM 721 N N . LEU A 1 93 ? -2.722 3.196 0.194 1.00 86.19 93 LEU A N 1
ATOM 722 C CA . LEU A 1 93 ? -2.652 3.897 1.466 1.00 86.19 93 LEU A CA 1
ATOM 723 C C . LEU A 1 93 ? -1.575 4.980 1.401 1.00 86.19 93 LEU A C 1
ATOM 725 O O . LEU A 1 93 ? -0.422 4.709 1.067 1.00 86.19 93 LEU A O 1
ATOM 729 N N . TYR A 1 94 ? -1.936 6.206 1.767 1.00 81.81 94 TYR A N 1
ATOM 730 C CA . TYR A 1 94 ? -0.975 7.279 1.990 1.00 81.81 94 TYR A CA 1
ATOM 731 C C . TYR A 1 94 ? -0.806 7.527 3.486 1.00 81.81 94 TYR A C 1
ATOM 733 O O . TYR A 1 94 ? -1.763 7.843 4.190 1.00 81.81 94 TYR A O 1
ATOM 741 N N . VAL A 1 95 ? 0.428 7.399 3.967 1.00 79.19 95 VAL A N 1
ATOM 742 C CA . VAL A 1 95 ? 0.808 7.708 5.344 1.00 79.19 95 VAL A CA 1
ATOM 743 C C . VAL A 1 95 ? 1.778 8.886 5.300 1.00 79.19 95 VAL A C 1
ATOM 745 O O . VAL A 1 95 ? 2.937 8.693 4.932 1.00 79.19 95 VAL A O 1
ATOM 748 N N . PRO A 1 96 ? 1.359 10.110 5.663 1.00 72.69 96 PRO A N 1
ATOM 749 C CA . PRO A 1 96 ? 2.217 11.291 5.552 1.00 72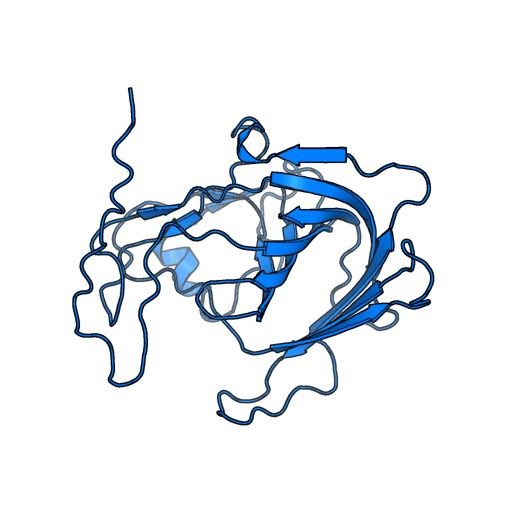.69 96 PRO A CA 1
ATOM 750 C C . PRO A 1 96 ? 3.405 11.284 6.528 1.00 72.69 96 PRO A C 1
ATOM 752 O O . PRO A 1 96 ? 4.400 11.960 6.280 1.00 72.69 96 PRO A O 1
ATOM 755 N N . GLY A 1 97 ? 3.318 10.527 7.624 1.00 74.12 97 GLY A N 1
ATOM 756 C CA . GLY A 1 97 ? 4.354 10.414 8.650 1.00 74.12 97 GLY A CA 1
ATOM 757 C C . GLY A 1 97 ? 3.748 10.274 10.046 1.00 74.12 97 GLY A C 1
ATOM 758 O O . GLY A 1 97 ? 2.588 9.890 10.199 1.00 74.12 97 GLY A O 1
ATOM 759 N N . GLN A 1 98 ? 4.535 10.581 11.073 1.00 73.62 98 GLN A N 1
ATOM 760 C CA . GLN A 1 98 ? 4.134 10.457 12.470 1.00 73.62 98 GLN A CA 1
ATOM 761 C C . GLN A 1 98 ? 3.251 11.624 12.915 1.00 73.62 98 GLN A C 1
ATOM 763 O O . GLN A 1 98 ? 3.510 12.791 12.620 1.00 73.62 98 GLN A O 1
ATOM 768 N N . MET A 1 99 ? 2.226 11.297 13.694 1.00 72.81 99 MET A N 1
ATOM 769 C CA . MET A 1 99 ? 1.292 12.249 14.283 1.00 72.81 99 MET A CA 1
ATOM 770 C C . MET A 1 99 ? 1.253 12.035 15.792 1.00 72.81 99 MET A C 1
ATOM 772 O O . MET A 1 99 ? 1.136 10.901 16.250 1.00 72.81 99 MET A O 1
ATOM 776 N N . ASN A 1 100 ? 1.282 13.120 16.558 1.00 72.06 100 ASN A N 1
ATOM 777 C CA . ASN A 1 100 ? 0.894 13.116 17.964 1.00 72.06 100 ASN A CA 1
ATOM 778 C C . ASN A 1 100 ? -0.527 13.645 18.073 1.00 72.06 100 ASN A C 1
ATOM 780 O O . ASN A 1 100 ? -0.862 14.652 17.464 1.00 72.06 100 ASN A O 1
ATOM 784 N N . TYR A 1 101 ? -1.357 13.017 18.886 1.00 69.44 101 TYR A N 1
ATOM 785 C CA . TYR A 1 101 ? -2.716 13.474 19.148 1.00 69.44 101 TYR A CA 1
ATOM 786 C C . TYR A 1 101 ? -3.030 13.264 20.622 1.00 69.44 101 TYR A C 1
ATOM 788 O O . TYR A 1 101 ? -2.486 12.361 21.266 1.00 69.44 101 TYR A O 1
ATOM 796 N N . LYS A 1 102 ? -3.911 14.098 21.178 1.00 62.41 102 LYS A N 1
ATOM 797 C CA . LYS A 1 102 ? -4.399 13.856 22.534 1.00 62.41 102 LYS A CA 1
ATOM 798 C C . LYS A 1 102 ? -5.462 12.768 22.476 1.00 62.41 102 LYS A C 1
ATOM 800 O O . LYS A 1 102 ? -6.469 12.893 21.786 1.00 62.41 102 LYS A O 1
ATOM 805 N N . ILE A 1 103 ? -5.223 11.683 23.207 1.00 55.53 103 ILE A N 1
ATOM 806 C CA . ILE A 1 103 ? -6.188 10.599 23.383 1.00 55.53 103 ILE A CA 1
ATOM 807 C C . ILE A 1 103 ? -7.314 11.142 24.271 1.00 55.53 103 ILE A C 1
ATOM 809 O O . ILE A 1 103 ? -7.214 11.137 25.494 1.00 55.53 103 ILE A O 1
ATOM 813 N N . GLY A 1 104 ? -8.362 11.678 23.650 1.00 48.88 104 GLY A N 1
ATOM 814 C CA . GLY A 1 104 ? -9.493 12.262 24.360 1.00 48.88 104 GLY A CA 1
ATOM 815 C C . GLY A 1 104 ? -10.728 12.355 23.475 1.00 48.88 104 GLY A C 1
ATOM 816 O O . GLY A 1 104 ? -10.839 13.251 22.651 1.00 48.88 104 GLY A O 1
ATOM 817 N N . GLY A 1 105 ? -11.666 11.424 23.665 1.00 43.25 105 GLY A N 1
ATOM 818 C CA . GLY A 1 105 ? -13.074 11.622 23.303 1.00 43.25 105 GLY A CA 1
ATOM 819 C C . GLY A 1 105 ? -13.518 11.302 21.874 1.00 43.25 105 GLY A C 1
ATOM 820 O O . GLY A 1 105 ? -14.697 11.490 21.581 1.00 43.25 105 GLY A O 1
ATOM 821 N N . ARG A 1 106 ? -12.654 10.798 20.983 1.00 43.31 106 ARG A N 1
ATOM 822 C CA . ARG A 1 106 ? -13.101 10.472 19.620 1.00 43.31 106 ARG A CA 1
ATOM 823 C C . ARG A 1 106 ? -13.854 9.146 19.515 1.00 43.31 106 ARG A C 1
ATOM 825 O O . ARG A 1 106 ? -13.393 8.135 20.032 1.00 43.31 106 ARG A O 1
ATOM 832 N N . ARG A 1 107 ? -14.970 9.183 18.774 1.00 43.84 107 ARG A N 1
ATOM 833 C CA . ARG A 1 107 ? -15.864 8.051 18.463 1.00 43.84 107 ARG A CA 1
ATOM 834 C C . ARG A 1 107 ? -15.595 7.377 17.107 1.00 43.84 107 ARG A C 1
ATOM 836 O O . ARG A 1 107 ? -16.323 6.452 16.769 1.00 43.84 107 ARG A O 1
ATOM 843 N N . ASN A 1 108 ? -14.645 7.868 16.292 1.00 39.31 108 ASN A N 1
ATOM 844 C CA . ASN A 1 108 ? -14.339 7.272 14.981 1.00 39.31 108 ASN A CA 1
ATOM 845 C C . ASN A 1 108 ? -13.009 7.766 14.360 1.00 39.31 108 ASN A C 1
ATOM 847 O O . ASN A 1 108 ? -12.827 8.971 14.193 1.00 39.31 108 ASN A O 1
ATOM 851 N N . TRP A 1 109 ? -12.097 6.859 13.983 1.00 53.59 109 TRP A N 1
ATOM 852 C CA . TRP A 1 109 ? -11.053 7.098 12.966 1.00 53.59 109 TRP A CA 1
ATOM 853 C C . TRP A 1 109 ? -11.492 6.285 11.760 1.00 53.59 109 TRP A C 1
ATOM 855 O O . TRP A 1 109 ? -11.071 5.148 11.546 1.00 53.59 109 TRP A O 1
ATOM 865 N N . ASN A 1 110 ? -12.424 6.859 11.015 1.00 50.12 110 ASN A N 1
ATOM 866 C CA . ASN A 1 110 ? -12.817 6.294 9.747 1.00 50.12 110 ASN A CA 1
ATOM 867 C C . ASN A 1 110 ? -11.698 6.677 8.788 1.00 50.12 110 ASN A C 1
ATOM 869 O O . ASN A 1 110 ? -11.752 7.780 8.262 1.00 50.12 110 ASN A O 1
ATOM 873 N N . ILE A 1 111 ? -10.661 5.839 8.639 1.00 59.97 111 ILE A N 1
ATOM 874 C CA . ILE A 1 111 ? -9.720 5.992 7.520 1.00 59.97 111 ILE A CA 1
ATOM 875 C C . ILE A 1 111 ? -10.617 6.055 6.281 1.00 59.97 111 ILE A C 1
ATOM 877 O O . ILE A 1 111 ? -11.292 5.054 6.022 1.00 59.97 111 ILE A O 1
ATOM 881 N N . PRO A 1 112 ? -10.736 7.208 5.601 1.00 64.94 112 PRO A N 1
ATOM 882 C CA . PRO A 1 112 ? -11.734 7.373 4.560 1.00 64.94 112 PRO A CA 1
ATOM 883 C C . PRO A 1 112 ? -11.400 6.395 3.438 1.00 64.94 112 PRO A C 1
ATOM 885 O O . PRO A 1 112 ? -10.332 6.449 2.829 1.00 64.94 112 PRO A O 1
ATOM 888 N N . LYS A 1 113 ? -12.293 5.426 3.235 1.00 74.69 113 LYS A N 1
ATOM 889 C CA . LYS A 1 113 ? -12.150 4.409 2.198 1.00 74.69 113 LYS A CA 1
ATOM 890 C C . LYS A 1 113 ? -12.938 4.870 0.990 1.00 74.69 113 LYS A C 1
ATOM 892 O O . LYS A 1 113 ? -14.131 5.138 1.102 1.00 74.69 113 LYS A O 1
ATOM 897 N N . HIS A 1 114 ? -12.276 4.901 -0.154 1.00 82.25 114 HIS A N 1
ATOM 898 C CA . HIS A 1 114 ? -12.905 5.183 -1.433 1.00 82.25 114 HIS A CA 1
ATOM 899 C C . HIS A 1 114 ? -12.696 3.992 -2.355 1.00 82.25 114 HIS A C 1
ATOM 901 O O . HIS A 1 114 ? -11.606 3.417 -2.405 1.00 82.25 114 HIS A O 1
ATOM 907 N N . LEU A 1 115 ? -13.749 3.612 -3.075 1.00 89.50 115 LEU A N 1
ATOM 908 C CA . LEU A 1 115 ? -13.660 2.546 -4.058 1.00 89.50 115 LEU A CA 1
ATOM 909 C C . LEU A 1 115 ? -12.796 3.007 -5.235 1.00 89.50 115 LEU A C 1
ATOM 911 O O . LEU A 1 115 ? -12.953 4.119 -5.740 1.00 89.50 115 LEU A O 1
ATOM 915 N N . ALA A 1 116 ? -11.892 2.142 -5.680 1.00 90.56 116 ALA A N 1
ATOM 916 C CA . ALA A 1 116 ? -11.023 2.407 -6.813 1.00 90.56 116 ALA A CA 1
ATOM 917 C C . ALA A 1 116 ? -10.757 1.124 -7.604 1.00 90.56 116 ALA A C 1
ATOM 919 O O . ALA A 1 116 ? -10.761 0.022 -7.053 1.00 90.56 116 ALA A O 1
ATOM 920 N N . ARG A 1 117 ? -10.500 1.281 -8.904 1.00 93.75 117 ARG A N 1
ATOM 921 C CA . ARG A 1 117 ? -10.011 0.211 -9.776 1.00 93.75 117 ARG A CA 1
ATOM 922 C C . ARG A 1 117 ? -8.495 0.283 -9.850 1.00 93.75 117 ARG A C 1
ATOM 924 O O . ARG A 1 117 ? -7.938 1.350 -10.104 1.00 93.75 117 ARG A O 1
ATOM 931 N N . PHE A 1 118 ? -7.843 -0.861 -9.690 1.00 94.94 118 PHE A N 1
ATOM 932 C CA . PHE A 1 118 ? -6.395 -0.977 -9.765 1.00 94.94 118 PHE A CA 1
ATOM 933 C C . PHE A 1 118 ? -5.986 -1.785 -10.993 1.00 94.94 118 PHE A C 1
ATOM 935 O O . PHE A 1 118 ? -6.543 -2.842 -11.281 1.00 94.94 118 PHE A O 1
ATOM 942 N N . GLU A 1 119 ? -4.976 -1.302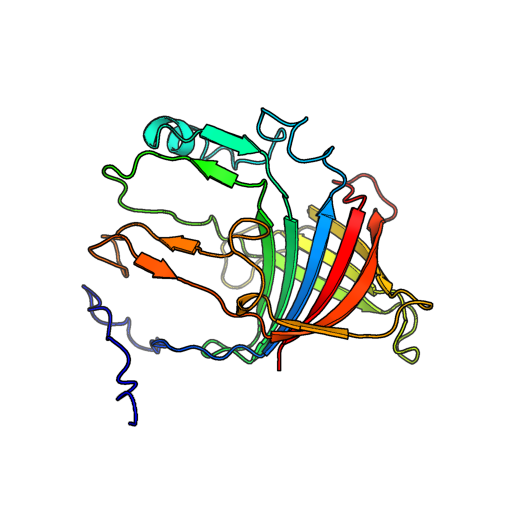 -11.705 1.00 94.50 119 GLU A N 1
ATOM 943 C CA . GLU A 1 119 ? -4.402 -1.971 -12.868 1.00 94.50 119 GLU A CA 1
ATOM 944 C C . GLU A 1 119 ? -2.895 -2.112 -12.673 1.00 94.50 119 GLU A C 1
ATOM 946 O O . GLU A 1 119 ? -2.197 -1.126 -12.446 1.00 94.50 119 GLU A O 1
ATOM 951 N N . PHE A 1 120 ? -2.392 -3.342 -12.786 1.00 92.62 120 PHE A N 1
ATOM 952 C CA . PHE A 1 120 ? -0.977 -3.672 -12.634 1.00 92.62 120 PHE A CA 1
ATOM 953 C C . PHE A 1 120 ? -0.514 -4.338 -13.923 1.00 92.62 120 PHE A C 1
ATOM 955 O O . PHE A 1 120 ? -0.845 -5.494 -14.186 1.00 92.62 120 PHE A O 1
ATOM 962 N N . THR A 1 121 ? 0.226 -3.593 -14.737 1.00 93.00 121 THR A N 1
ATOM 963 C CA . THR A 1 121 ? 0.616 -4.017 -16.083 1.00 93.00 121 THR A CA 1
ATOM 964 C C . THR A 1 121 ? 2.130 -4.208 -16.143 1.00 93.00 121 THR A C 1
ATOM 966 O O . THR A 1 121 ? 2.857 -3.209 -16.163 1.00 93.00 121 THR A O 1
ATOM 969 N N . PRO A 1 122 ? 2.642 -5.453 -16.146 1.00 92.12 122 PRO A N 1
ATOM 970 C CA . PRO A 1 122 ? 4.052 -5.697 -16.417 1.00 92.12 122 PRO A CA 1
ATOM 971 C C . PRO A 1 122 ? 4.363 -5.356 -17.880 1.00 92.12 122 PRO A C 1
ATOM 973 O O . PRO A 1 122 ? 3.632 -5.755 -18.783 1.00 92.12 122 PRO A O 1
ATOM 976 N N . GLU A 1 123 ? 5.456 -4.636 -18.126 1.00 92.56 123 GLU A N 1
ATOM 977 C CA . GLU A 1 123 ? 5.878 -4.267 -19.489 1.00 92.56 123 GLU A CA 1
ATOM 978 C C . GLU A 1 123 ? 6.306 -5.479 -20.325 1.00 92.56 123 GLU A C 1
ATOM 980 O O . GLU A 1 123 ? 6.138 -5.510 -21.541 1.00 92.56 123 GLU A O 1
ATOM 985 N N . THR A 1 124 ? 6.881 -6.490 -19.683 1.00 92.19 124 THR A N 1
ATOM 986 C CA . THR A 1 124 ? 7.345 -7.729 -20.303 1.00 92.19 124 THR A CA 1
ATOM 987 C C . THR A 1 124 ? 6.977 -8.900 -19.389 1.00 92.19 124 THR A C 1
ATOM 989 O O . THR A 1 124 ? 7.769 -9.275 -18.530 1.00 92.19 124 THR A O 1
ATOM 992 N N . PRO A 1 125 ? 5.785 -9.507 -19.548 1.00 87.44 125 PRO A N 1
ATOM 993 C CA . PRO A 1 125 ? 5.276 -10.539 -18.634 1.00 87.44 125 PRO A CA 1
ATOM 994 C C . PRO A 1 125 ? 6.198 -11.752 -18.434 1.00 87.44 125 PRO A C 1
ATOM 996 O O . PRO A 1 125 ? 6.122 -12.421 -17.408 1.00 87.44 125 PRO A O 1
ATOM 999 N N . SER A 1 126 ? 7.066 -12.045 -19.405 1.00 89.31 126 SER A N 1
ATOM 1000 C CA . SER A 1 126 ? 8.038 -13.138 -19.334 1.00 89.31 126 SER A CA 1
ATOM 1001 C C . SER A 1 126 ? 9.284 -12.819 -18.498 1.00 89.31 126 SER A C 1
ATOM 1003 O O . SER A 1 126 ? 10.012 -13.744 -18.146 1.00 89.31 126 SER A O 1
ATOM 1005 N N . ASP A 1 127 ? 9.567 -11.544 -18.204 1.00 88.81 127 ASP A N 1
ATOM 1006 C CA . ASP A 1 127 ? 10.714 -11.129 -17.388 1.00 88.81 127 ASP A CA 1
ATOM 1007 C C . ASP A 1 127 ? 10.280 -10.971 -15.914 1.00 88.81 127 ASP A C 1
ATOM 1009 O O . ASP A 1 127 ? 9.480 -10.084 -15.602 1.00 88.81 127 ASP A O 1
ATOM 1013 N N . PRO A 1 128 ? 10.814 -11.770 -14.968 1.00 83.44 128 PRO A N 1
ATOM 1014 C CA . PRO A 1 128 ? 10.492 -11.636 -13.544 1.00 83.44 128 PRO A CA 1
ATOM 1015 C C . PRO A 1 128 ? 10.963 -10.305 -12.932 1.00 83.44 128 PRO A C 1
ATOM 1017 O O . PRO A 1 128 ? 10.521 -9.939 -11.841 1.00 83.44 128 PRO A O 1
ATOM 1020 N N . LEU A 1 129 ? 11.863 -9.585 -13.608 1.00 86.50 129 LEU A N 1
ATOM 1021 C CA . LEU A 1 129 ? 12.322 -8.241 -13.255 1.00 86.50 129 LEU A CA 1
ATOM 1022 C C . LEU A 1 129 ? 11.714 -7.168 -14.166 1.00 86.50 129 LEU A C 1
ATOM 1024 O O . LEU A 1 129 ? 12.220 -6.043 -14.212 1.00 86.50 129 LEU A O 1
ATOM 1028 N N . SER A 1 130 ? 10.633 -7.498 -14.878 1.00 90.44 130 SER A N 1
ATOM 1029 C CA . SER A 1 130 ? 9.907 -6.530 -15.684 1.00 90.44 130 SER A CA 1
ATOM 1030 C C . SER A 1 130 ? 9.432 -5.366 -14.814 1.00 90.44 130 SER A C 1
ATOM 1032 O O . SER A 1 130 ? 8.770 -5.583 -13.790 1.00 90.44 130 SER A O 1
ATOM 1034 N N . PRO A 1 131 ? 9.680 -4.122 -15.248 1.00 92.12 131 PRO A N 1
ATOM 1035 C CA . PRO A 1 131 ? 8.973 -2.967 -14.728 1.00 92.12 131 PRO A CA 1
ATOM 1036 C C . PRO A 1 131 ? 7.462 -3.199 -14.781 1.00 92.12 131 PRO A C 1
ATOM 1038 O O . PRO A 1 131 ? 6.950 -3.853 -15.696 1.00 92.12 131 PRO A O 1
ATOM 1041 N N . THR A 1 132 ? 6.756 -2.697 -13.773 1.00 91.75 132 THR A N 1
ATOM 1042 C CA . THR A 1 132 ? 5.296 -2.790 -13.681 1.00 91.75 132 THR A CA 1
ATOM 1043 C C . THR 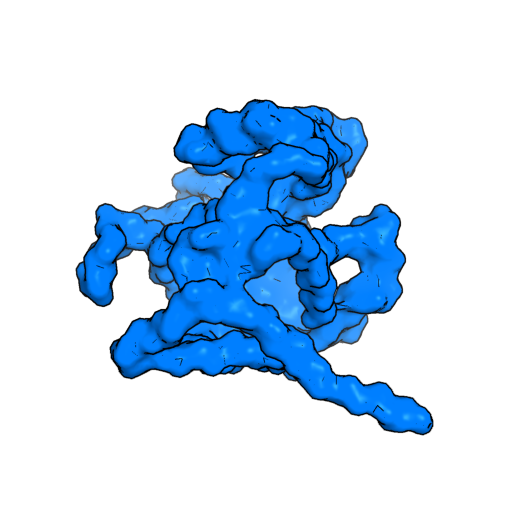A 1 132 ? 4.716 -1.390 -13.598 1.00 91.75 132 THR A C 1
ATOM 1045 O O . THR A 1 132 ? 5.131 -0.590 -12.762 1.00 91.75 132 THR A O 1
ATOM 1048 N N . VAL A 1 133 ? 3.754 -1.083 -14.461 1.00 92.62 133 VAL A N 1
ATOM 1049 C CA . VAL A 1 133 ? 2.980 0.156 -14.380 1.00 92.62 133 VAL A CA 1
ATOM 1050 C C . VAL A 1 133 ? 1.757 -0.108 -13.517 1.00 92.62 133 VAL A C 1
ATOM 1052 O O . VAL A 1 133 ? 0.961 -0.994 -13.829 1.00 92.62 133 VAL A O 1
ATOM 1055 N N . ILE A 1 134 ? 1.617 0.660 -12.441 1.00 92.19 134 ILE A N 1
ATOM 1056 C CA . ILE A 1 134 ? 0.494 0.583 -11.510 1.00 92.19 134 ILE A CA 1
ATOM 1057 C C . ILE A 1 134 ? -0.337 1.850 -11.669 1.00 92.19 134 ILE A C 1
ATOM 1059 O O . ILE A 1 134 ? 0.202 2.954 -11.559 1.00 92.19 134 ILE A O 1
ATOM 1063 N N . SER A 1 135 ? -1.631 1.689 -11.944 1.00 92.19 135 SER A N 1
ATOM 1064 C CA . SER A 1 135 ? -2.586 2.791 -12.112 1.00 92.19 135 SER A CA 1
ATOM 1065 C C . SER A 1 135 ? -3.801 2.576 -11.216 1.00 92.19 135 SER A C 1
ATOM 1067 O O . SER A 1 135 ? -4.308 1.458 -11.122 1.00 92.19 135 SER A O 1
ATOM 1069 N N . VAL A 1 136 ? -4.260 3.646 -10.569 1.00 92.50 136 VAL A N 1
ATOM 1070 C CA . VAL A 1 136 ? -5.409 3.639 -9.657 1.00 92.50 136 VAL A CA 1
ATOM 1071 C C . VAL A 1 136 ? -6.430 4.655 -10.144 1.00 92.50 136 VAL A C 1
ATOM 1073 O O . VAL A 1 136 ? -6.120 5.843 -10.249 1.00 92.50 136 VAL A O 1
ATOM 1076 N N . TYR A 1 137 ? -7.641 4.189 -10.429 1.00 91.50 137 TYR A N 1
ATOM 1077 C CA . TYR A 1 137 ? -8.741 4.999 -10.946 1.00 91.50 137 TYR A CA 1
ATOM 1078 C C . TYR A 1 137 ? -9.825 5.110 -9.875 1.00 91.50 137 TYR A C 1
ATOM 1080 O O . TYR A 1 137 ? -10.342 4.076 -9.443 1.00 91.50 137 TYR A O 1
ATOM 1088 N N . PRO A 1 138 ? -10.176 6.323 -9.420 1.00 91.19 138 PRO A N 1
ATOM 1089 C CA . PRO A 1 138 ? -11.214 6.496 -8.418 1.00 91.19 138 PRO A CA 1
ATOM 1090 C C . PRO A 1 138 ? -12.574 6.117 -9.003 1.00 91.19 138 PRO A C 1
ATOM 1092 O O . PRO A 1 138 ? -12.835 6.319 -10.196 1.00 91.19 138 PRO A O 1
ATOM 1095 N N . SER A 1 139 ? -13.451 5.603 -8.148 1.00 91.44 139 SER A N 1
ATOM 1096 C CA . SER A 1 139 ? -14.870 5.537 -8.467 1.00 91.44 139 SER A CA 1
ATOM 1097 C C . SER A 1 139 ? -15.455 6.946 -8.568 1.00 91.44 139 SER A C 1
ATOM 1099 O O . SER A 1 139 ? -15.116 7.831 -7.782 1.00 91.44 139 SER A O 1
ATOM 1101 N N . LEU A 1 140 ? -16.356 7.146 -9.525 1.00 88.50 140 LEU A N 1
ATOM 1102 C CA . LEU A 1 140 ? -17.142 8.369 -9.684 1.00 88.50 140 LEU A CA 1
ATOM 1103 C C . LEU A 1 140 ? -18.458 8.320 -8.892 1.00 88.50 140 LEU A C 1
ATOM 1105 O O . LEU A 1 140 ? -19.154 9.329 -8.800 1.00 88.50 140 LEU A O 1
ATOM 1109 N N . SER A 1 141 ? -18.824 7.154 -8.346 1.00 83.75 141 SER A N 1
ATOM 1110 C CA . SER A 1 141 ? -20.068 6.960 -7.592 1.00 83.75 141 SER A CA 1
ATOM 1111 C C . SER A 1 141 ? -19.959 5.848 -6.546 1.00 83.75 141 SER A C 1
ATOM 1113 O O . SER A 1 141 ? -19.218 4.883 -6.721 1.00 83.75 141 SER A O 1
ATOM 1115 N N . ASP A 1 142 ? -20.769 5.921 -5.494 1.00 75.62 142 ASP A N 1
ATOM 1116 C CA . ASP A 1 142 ? -20.855 4.878 -4.459 1.00 75.62 142 ASP A CA 1
ATOM 1117 C C . ASP A 1 142 ? -21.904 3.795 -4.808 1.00 75.62 142 ASP A C 1
ATOM 1119 O O . ASP A 1 142 ? -22.622 3.283 -3.950 1.00 75.62 142 ASP A O 1
ATOM 1123 N N . SER A 1 143 ? -22.033 3.468 -6.100 1.00 77.50 143 SER A N 1
ATOM 1124 C CA . SER A 1 143 ? -22.991 2.491 -6.641 1.00 77.50 143 SER A CA 1
ATOM 1125 C C . SER A 1 143 ? -22.448 1.051 -6.570 1.00 77.50 143 SER A C 1
ATOM 1127 O O . SER A 1 143 ? -21.238 0.860 -6.691 1.00 77.50 143 SER A O 1
ATOM 1129 N N . PRO A 1 144 ? -23.309 0.011 -6.475 1.00 73.88 144 PRO A N 1
ATOM 1130 C CA . PRO A 1 144 ? -22.900 -1.391 -6.642 1.00 73.88 144 PRO A CA 1
ATOM 1131 C C . PRO A 1 144 ? -22.230 -1.690 -7.993 1.00 73.88 144 PRO A C 1
ATOM 1133 O O . PRO A 1 144 ? -21.435 -2.621 -8.096 1.00 73.88 144 PRO A O 1
ATOM 1136 N N . THR A 1 145 ? -22.548 -0.906 -9.027 1.00 82.06 145 THR A N 1
ATOM 1137 C CA . THR A 1 145 ? -21.892 -0.939 -10.342 1.00 82.06 145 THR A CA 1
ATOM 1138 C C . THR A 1 145 ? -21.253 0.426 -10.600 1.00 82.06 145 THR A C 1
ATOM 1140 O O . THR A 1 145 ? -21.862 1.270 -11.263 1.00 82.06 145 THR A O 1
ATOM 1143 N N . PRO A 1 146 ? -20.085 0.696 -10.002 1.00 87.19 146 PRO A N 1
ATOM 1144 C CA . PRO A 1 146 ? -19.448 2.002 -10.080 1.00 87.19 146 PRO A CA 1
ATOM 1145 C C . PRO A 1 146 ? -18.875 2.266 -11.475 1.00 87.19 146 PRO A C 1
ATOM 1147 O O . PRO A 1 146 ? -18.198 1.412 -12.054 1.00 87.19 146 PRO A O 1
ATOM 1150 N N . ASP A 1 147 ? -19.070 3.485 -11.971 1.00 91.31 147 ASP A N 1
ATOM 1151 C CA . ASP A 1 147 ? -18.255 4.026 -13.056 1.00 91.31 147 ASP A CA 1
ATOM 1152 C C . ASP A 1 147 ? -16.921 4.533 -12.498 1.00 91.31 147 ASP A C 1
ATOM 1154 O O . ASP A 1 147 ? -16.873 5.148 -11.432 1.00 91.31 147 ASP A O 1
ATOM 1158 N N . PHE A 1 148 ? -15.832 4.304 -13.229 1.00 92.19 148 PHE A N 1
ATOM 1159 C CA . PHE A 1 148 ? -14.494 4.752 -12.843 1.00 92.19 148 PHE A CA 1
ATOM 1160 C C . PHE A 1 148 ? -14.035 5.915 -13.716 1.00 92.19 148 PHE A C 1
ATOM 1162 O O . PHE A 1 148 ? -14.336 5.961 -14.911 1.00 92.19 148 PHE A O 1
ATOM 1169 N N . SER A 1 149 ? -13.262 6.828 -13.127 1.00 90.69 149 SER A N 1
ATOM 1170 C CA . SER A 1 149 ? -12.612 7.905 -13.878 1.00 90.69 149 SER A CA 1
ATOM 1171 C C . SER A 1 149 ? -11.743 7.332 -15.008 1.00 90.69 149 SER A C 1
ATOM 1173 O O . SER A 1 149 ? -11.033 6.348 -14.778 1.00 90.69 149 SER A O 1
ATOM 1175 N N . PRO A 1 150 ? -11.742 7.936 -16.211 1.00 89.38 150 PRO A N 1
ATOM 1176 C CA . PRO A 1 150 ? -10.805 7.559 -17.269 1.00 89.38 150 PRO A CA 1
ATOM 1177 C C . PRO A 1 150 ? -9.359 7.944 -16.925 1.00 89.38 150 PRO A C 1
ATOM 1179 O O . PRO A 1 150 ? -8.423 7.301 -17.398 1.00 89.38 150 PRO A O 1
ATOM 1182 N N . ASP A 1 151 ? -9.179 8.966 -16.085 1.00 88.38 151 ASP A N 1
ATOM 1183 C CA . ASP A 1 151 ? -7.875 9.443 -15.640 1.00 88.38 151 ASP A CA 1
ATOM 1184 C C . ASP A 1 151 ? -7.536 8.873 -14.253 1.00 88.38 151 ASP A C 1
ATOM 1186 O O . ASP A 1 151 ? -8.365 8.956 -13.334 1.00 88.38 151 ASP A O 1
ATOM 1190 N N . PRO A 1 152 ? -6.337 8.290 -14.068 1.00 88.75 152 PRO A N 1
ATOM 1191 C CA . PRO A 1 152 ? -5.933 7.737 -12.785 1.00 88.75 152 PRO A CA 1
ATOM 1192 C C . PRO A 1 152 ? -5.564 8.849 -11.795 1.00 88.75 152 PRO A C 1
ATOM 1194 O O . PRO A 1 152 ? -4.847 9.787 -12.140 1.00 88.75 152 PRO A O 1
ATOM 1197 N N . ILE A 1 153 ? -5.970 8.698 -10.531 1.00 83.88 153 ILE A N 1
ATOM 1198 C CA . ILE A 1 153 ? -5.538 9.588 -9.433 1.00 83.88 153 ILE A CA 1
ATOM 1199 C C . ILE A 1 153 ? -4.093 9.330 -9.020 1.00 83.88 153 ILE A C 1
ATOM 1201 O O . ILE A 1 153 ? -3.418 10.211 -8.494 1.00 83.88 153 ILE A O 1
ATOM 1205 N N . PHE A 1 154 ? -3.620 8.107 -9.247 1.00 87.25 154 PHE A N 1
ATOM 1206 C CA . PHE A 1 154 ? -2.270 7.694 -8.927 1.00 87.25 154 PHE A CA 1
ATOM 1207 C C . PHE A 1 154 ? -1.750 6.784 -10.029 1.00 87.25 154 PHE A C 1
ATOM 1209 O O . PHE A 1 154 ? -2.405 5.811 -10.411 1.00 87.25 154 PHE A O 1
ATOM 1216 N N . ARG A 1 155 ? -0.558 7.095 -10.537 1.00 88.31 155 ARG A N 1
ATOM 1217 C CA . ARG A 1 155 ? 0.120 6.275 -11.535 1.00 88.31 155 ARG A CA 1
ATOM 1218 C C . ARG A 1 155 ? 1.621 6.297 -11.315 1.00 88.31 155 ARG A C 1
ATOM 1220 O O . ARG A 1 155 ? 2.242 7.357 -11.286 1.00 88.31 155 ARG A O 1
ATOM 1227 N N . THR A 1 156 ? 2.215 5.117 -11.224 1.00 87.62 156 THR A N 1
ATOM 1228 C CA . THR A 1 156 ? 3.662 4.964 -11.062 1.00 87.62 156 THR A CA 1
ATOM 1229 C C . THR A 1 156 ? 4.169 3.775 -11.859 1.00 87.62 156 THR A C 1
ATOM 1231 O O . THR A 1 156 ? 3.462 2.785 -12.055 1.00 87.62 156 THR A O 1
ATOM 1234 N N . ARG A 1 157 ? 5.407 3.874 -12.332 1.00 89.88 157 ARG A N 1
ATOM 1235 C CA . ARG A 1 157 ? 6.139 2.769 -12.935 1.00 89.88 157 ARG A CA 1
ATOM 1236 C C . ARG A 1 157 ? 7.167 2.281 -11.925 1.00 89.88 157 ARG A C 1
ATOM 1238 O O . ARG A 1 157 ? 8.092 3.005 -11.589 1.00 89.88 157 ARG A O 1
ATOM 1245 N N . VAL A 1 158 ? 7.013 1.060 -11.428 1.00 89.44 158 VAL A N 1
ATOM 1246 C CA . VAL A 1 158 ? 7.940 0.471 -10.455 1.00 89.44 158 VAL A CA 1
ATOM 1247 C C . VAL A 1 158 ? 8.950 -0.421 -11.162 1.00 89.44 158 VAL A C 1
ATOM 1249 O O . VAL A 1 158 ? 8.586 -1.405 -11.806 1.00 89.44 158 VAL A O 1
ATOM 1252 N N . VAL A 1 159 ? 10.232 -0.080 -11.035 1.00 91.25 159 VAL A N 1
ATOM 1253 C CA . VAL A 1 159 ? 11.344 -0.791 -11.677 1.00 91.25 159 VAL A CA 1
ATOM 1254 C C . VAL A 1 159 ? 12.089 -1.629 -10.640 1.00 91.25 159 VAL A C 1
ATOM 1256 O O . VAL A 1 159 ? 12.745 -1.056 -9.770 1.00 91.25 159 VAL A O 1
ATOM 1259 N N . PRO A 1 160 ? 12.033 -2.970 -10.692 1.00 91.25 160 PRO A N 1
ATOM 1260 C CA . PRO A 1 160 ? 12.840 -3.806 -9.812 1.00 91.25 160 PRO A CA 1
ATOM 1261 C C . PRO A 1 160 ? 14.338 -3.565 -10.003 1.00 91.25 160 PRO A C 1
ATOM 1263 O O . PRO A 1 160 ? 14.828 -3.468 -11.129 1.00 91.25 160 PRO A O 1
ATOM 1266 N N . SER A 1 161 ? 15.091 -3.517 -8.904 1.00 89.00 161 SER A N 1
ATOM 1267 C CA . SER A 1 161 ? 16.549 -3.480 -8.977 1.00 89.00 161 SER A CA 1
ATOM 1268 C C . SER A 1 161 ? 17.070 -4.768 -9.609 1.00 89.00 161 SER A C 1
ATOM 1270 O O . SER A 1 161 ? 16.770 -5.868 -9.146 1.00 89.00 161 SER A O 1
ATOM 1272 N N . ARG A 1 162 ? 17.880 -4.622 -10.662 1.00 88.56 162 ARG A N 1
ATOM 1273 C CA . ARG A 1 162 ? 18.603 -5.738 -11.295 1.00 88.56 162 ARG A CA 1
ATOM 1274 C C . ARG A 1 162 ? 19.899 -6.095 -10.565 1.00 88.56 162 ARG A C 1
ATOM 1276 O O . ARG A 1 162 ? 20.457 -7.156 -10.815 1.00 88.56 162 ARG A O 1
ATOM 1283 N N . TYR A 1 163 ? 20.375 -5.216 -9.682 1.00 87.56 163 TYR A N 1
ATOM 1284 C CA . TYR A 1 163 ? 21.664 -5.364 -9.002 1.00 87.56 163 TYR A CA 1
ATOM 1285 C C . TYR A 1 163 ? 21.534 -5.906 -7.579 1.00 87.56 163 TYR A C 1
ATOM 1287 O O . TYR A 1 163 ? 22.436 -6.591 -7.103 1.00 87.56 163 TYR A O 1
ATOM 1295 N N . LEU A 1 164 ? 20.435 -5.595 -6.886 1.00 87.50 164 LEU A N 1
ATOM 1296 C CA . LEU A 1 164 ? 20.228 -6.014 -5.503 1.00 87.50 164 LEU A CA 1
ATOM 1297 C C . LEU A 1 164 ? 19.355 -7.275 -5.452 1.00 87.50 164 LEU A C 1
ATOM 1299 O O . LEU A 1 164 ? 18.256 -7.269 -6.016 1.00 87.50 164 LEU A O 1
ATOM 1303 N N . PRO A 1 165 ? 19.805 -8.349 -4.775 1.00 87.56 165 PRO A N 1
ATOM 1304 C CA . PRO A 1 165 ? 18.999 -9.549 -4.623 1.00 87.56 165 PRO A CA 1
ATOM 1305 C C . PRO A 1 165 ? 17.796 -9.285 -3.712 1.00 87.56 165 PRO A C 1
ATOM 1307 O O . PRO A 1 165 ? 17.757 -8.313 -2.952 1.00 87.56 165 PRO A O 1
ATOM 1310 N N . LYS A 1 166 ? 16.821 -10.198 -3.754 1.00 89.94 166 LYS A N 1
ATOM 1311 C CA . LYS A 1 166 ? 15.779 -10.249 -2.726 1.00 89.94 166 LYS A CA 1
ATOM 1312 C C . LYS A 1 166 ? 16.422 -10.592 -1.383 1.00 89.94 166 LYS A C 1
ATOM 1314 O O . LYS A 1 166 ? 17.341 -11.408 -1.330 1.00 89.94 166 LYS A O 1
ATOM 1319 N N . PHE A 1 167 ? 15.946 -9.974 -0.313 1.00 89.19 167 PHE A N 1
ATOM 1320 C CA . PHE A 1 167 ? 16.443 -10.223 1.035 1.00 89.19 167 PHE A CA 1
ATOM 1321 C C . PHE A 1 167 ? 15.278 -10.439 2.003 1.00 89.19 167 PHE A C 1
ATOM 1323 O O . PHE A 1 167 ? 14.206 -9.861 1.816 1.00 89.19 167 PHE A O 1
ATOM 1330 N N . PRO A 1 168 ? 15.454 -11.267 3.045 1.00 89.38 168 PRO A N 1
ATOM 1331 C CA . PRO A 1 168 ? 14.413 -11.458 4.041 1.00 89.38 168 PRO A CA 1
ATOM 1332 C C . PRO A 1 168 ? 14.181 -10.156 4.817 1.00 89.38 168 PRO A C 1
ATOM 1334 O O . PRO A 1 168 ? 15.119 -9.557 5.342 1.00 89.38 168 PRO A O 1
ATOM 1337 N N . LEU A 1 169 ? 12.921 -9.740 4.920 1.00 85.50 169 LEU A N 1
ATOM 1338 C CA . LEU A 1 169 ? 12.483 -8.588 5.700 1.00 85.50 169 LEU A CA 1
ATOM 1339 C C . LEU A 1 169 ? 11.439 -9.046 6.714 1.00 85.50 169 LEU A C 1
ATOM 1341 O O . LEU A 1 169 ? 10.452 -9.686 6.360 1.00 85.50 169 LEU A O 1
ATOM 1345 N N . ASN A 1 170 ? 11.650 -8.700 7.981 1.00 84.56 170 ASN A N 1
ATOM 1346 C CA . ASN A 1 170 ? 10.661 -8.900 9.028 1.00 84.56 170 ASN A CA 1
ATOM 1347 C C . ASN A 1 170 ? 10.538 -7.615 9.849 1.00 84.56 170 ASN A C 1
ATOM 1349 O O . ASN A 1 170 ? 11.425 -7.298 10.646 1.00 84.56 170 ASN A O 1
ATOM 1353 N N . LEU A 1 171 ? 9.446 -6.877 9.640 1.00 78.00 171 LEU A N 1
ATOM 1354 C CA . LEU A 1 171 ? 9.237 -5.582 10.286 1.00 78.00 171 LEU A CA 1
ATOM 1355 C C . LEU A 1 171 ? 9.026 -5.715 11.798 1.00 78.00 171 LEU A C 1
ATOM 1357 O O . LEU A 1 171 ? 9.373 -4.789 12.524 1.00 78.00 171 LEU A O 1
ATOM 1361 N N . SER A 1 172 ? 8.568 -6.867 12.308 1.00 77.75 172 SER A N 1
ATOM 1362 C CA . SER A 1 172 ? 8.409 -7.061 13.760 1.00 77.75 172 SER A CA 1
ATOM 1363 C C . SER A 1 172 ? 9.744 -7.109 14.512 1.00 77.75 172 SER A C 1
ATOM 1365 O O . SER A 1 172 ? 9.774 -6.945 15.732 1.00 77.75 172 SER A O 1
ATOM 1367 N N . ARG A 1 173 ? 10.857 -7.30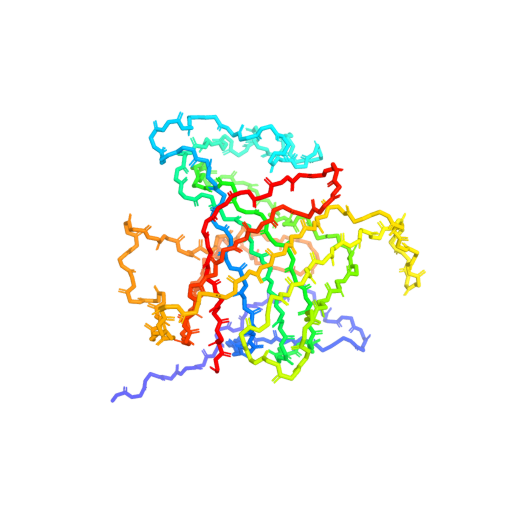1 13.789 1.00 80.88 173 ARG A N 1
ATOM 1368 C CA . ARG A 1 173 ? 12.221 -7.287 14.337 1.00 80.88 173 ARG A CA 1
ATOM 1369 C C . ARG A 1 173 ? 12.905 -5.923 14.241 1.00 80.88 173 ARG A C 1
ATOM 1371 O O . ARG A 1 173 ? 13.975 -5.756 14.823 1.00 80.88 173 ARG A O 1
ATOM 1378 N N . ILE A 1 174 ? 12.333 -4.964 13.512 1.00 77.88 174 ILE A N 1
ATOM 1379 C CA . ILE A 1 174 ? 12.906 -3.619 13.409 1.00 77.88 174 ILE A CA 1
ATOM 1380 C C . ILE A 1 174 ? 12.598 -2.853 14.706 1.00 77.88 174 ILE A C 1
ATOM 1382 O O . ILE A 1 174 ? 11.449 -2.846 15.153 1.00 77.88 174 ILE A O 1
ATOM 1386 N N . PRO A 1 175 ? 13.593 -2.196 15.340 1.00 78.69 175 PRO A N 1
ATOM 1387 C CA . PRO A 1 175 ? 13.344 -1.367 16.512 1.00 78.69 175 PRO A CA 1
ATOM 1388 C C . PRO A 1 175 ? 12.287 -0.294 16.232 1.00 78.69 175 PRO A C 1
ATOM 1390 O O . PRO A 1 175 ? 12.393 0.451 15.259 1.00 78.69 175 PRO A O 1
ATOM 1393 N N . ARG A 1 176 ? 11.314 -0.147 17.138 1.00 70.69 176 ARG A N 1
ATOM 1394 C CA . ARG A 1 176 ? 10.215 0.834 17.010 1.00 70.69 176 ARG A CA 1
ATOM 1395 C C . ARG A 1 176 ? 10.677 2.285 16.860 1.00 70.69 176 ARG A C 1
ATOM 1397 O O . ARG A 1 176 ? 9.957 3.097 16.300 1.00 70.69 176 ARG A O 1
ATOM 1404 N N . ALA A 1 177 ? 11.873 2.610 17.350 1.00 67.81 177 ALA A N 1
ATOM 1405 C CA . ALA A 1 177 ? 12.473 3.930 17.165 1.00 67.81 177 ALA A CA 1
ATOM 1406 C C . ALA A 1 177 ? 12.811 4.238 15.691 1.00 67.81 177 ALA A C 1
ATOM 1408 O O . ALA A 1 177 ? 12.938 5.402 15.332 1.00 67.81 177 ALA A O 1
ATOM 1409 N N . ILE A 1 178 ? 12.969 3.207 14.854 1.00 65.12 178 ILE A N 1
ATOM 1410 C CA . ILE A 1 178 ? 13.260 3.325 13.420 1.00 65.12 178 ILE A CA 1
ATOM 1411 C C . ILE A 1 178 ? 11.961 3.281 12.609 1.00 65.12 178 ILE A C 1
ATOM 1413 O O . ILE A 1 178 ? 11.787 4.072 11.686 1.00 65.12 178 ILE A O 1
ATOM 1417 N N . LEU A 1 179 ? 11.050 2.367 12.953 1.00 69.00 179 LEU A N 1
ATOM 1418 C CA . LEU A 1 179 ? 9.754 2.217 12.294 1.00 69.00 179 LEU A CA 1
ATOM 1419 C C . LEU A 1 179 ? 8.703 1.761 13.314 1.00 69.00 179 LEU A C 1
ATOM 1421 O O . LEU A 1 179 ? 8.742 0.621 13.778 1.00 69.00 179 LEU A O 1
ATOM 1425 N N . ASP A 1 180 ? 7.758 2.639 13.655 1.00 67.94 180 ASP A N 1
ATOM 1426 C CA . ASP A 1 180 ? 6.594 2.279 14.471 1.00 67.94 180 ASP A CA 1
ATOM 1427 C C . ASP A 1 180 ? 5.400 1.994 13.555 1.00 67.94 180 ASP A C 1
ATOM 1429 O O . ASP A 1 180 ? 4.763 2.912 13.047 1.00 67.94 180 ASP A O 1
ATOM 1433 N N . ALA A 1 181 ? 5.129 0.710 13.314 1.00 69.56 181 ALA A N 1
ATOM 1434 C CA . ALA A 1 181 ? 4.047 0.258 12.438 1.00 69.56 181 ALA A CA 1
ATOM 1435 C C . ALA A 1 181 ? 2.704 0.075 13.170 1.00 69.56 181 ALA A C 1
ATOM 1437 O O . ALA A 1 181 ? 1.757 -0.450 12.587 1.00 69.56 181 ALA A O 1
ATOM 1438 N N . ARG A 1 182 ? 2.608 0.450 14.454 1.00 71.00 182 ARG A N 1
ATOM 1439 C CA . ARG A 1 182 ? 1.379 0.266 15.234 1.00 71.00 182 ARG A CA 1
ATOM 1440 C C . ARG A 1 182 ? 0.276 1.170 14.704 1.00 71.00 182 ARG A C 1
ATOM 1442 O O . ARG A 1 182 ? 0.442 2.381 14.588 1.00 71.00 182 ARG A O 1
ATOM 1449 N N . LEU A 1 183 ? -0.875 0.567 14.456 1.00 70.62 183 LEU A N 1
ATOM 1450 C CA . LEU A 1 183 ? -2.093 1.266 14.087 1.00 70.62 183 LEU A CA 1
ATOM 1451 C C . LEU A 1 183 ? -2.951 1.415 15.334 1.00 70.62 183 LEU A C 1
ATOM 1453 O O . LEU A 1 183 ? -3.232 0.438 16.029 1.00 70.62 183 LEU A O 1
ATOM 1457 N N . ILE A 1 184 ? -3.355 2.641 15.637 1.00 65.81 184 ILE A N 1
ATOM 1458 C CA . ILE A 1 184 ? -4.222 2.926 16.774 1.00 65.81 184 ILE A CA 1
ATOM 1459 C C . ILE A 1 184 ? -5.625 3.195 16.242 1.00 65.81 184 ILE A C 1
ATOM 1461 O O . ILE A 1 184 ? -5.826 4.062 15.396 1.00 65.81 184 ILE A O 1
ATOM 1465 N N . GLN A 1 185 ? -6.589 2.441 16.757 1.00 65.00 185 GLN A N 1
ATOM 1466 C CA . GLN A 1 185 ? -8.001 2.534 16.424 1.00 65.00 185 GLN A CA 1
ATOM 1467 C C . GLN A 1 185 ? -8.778 3.044 17.651 1.00 65.00 185 GLN A C 1
ATOM 1469 O O . GLN A 1 185 ? -8.658 2.472 18.739 1.00 65.00 185 GLN A O 1
ATOM 1474 N N . PRO A 1 186 ? -9.534 4.144 17.537 1.00 58.47 186 PRO A N 1
ATOM 1475 C CA . PRO A 1 186 ? -10.367 4.667 18.605 1.00 58.47 186 PRO A CA 1
ATOM 1476 C C . PRO A 1 186 ? -11.609 3.802 18.803 1.00 58.47 186 PRO A C 1
ATOM 1478 O O . PRO A 1 186 ? -11.952 3.010 17.924 1.00 58.47 186 PRO A O 1
ATOM 1481 N N . PRO A 1 187 ? -12.319 4.008 19.924 1.00 58.56 187 PRO A N 1
ATOM 1482 C CA . PRO A 1 187 ? -13.652 3.472 20.088 1.00 58.56 187 PRO A CA 1
ATOM 1483 C C . PRO A 1 187 ? -14.557 3.850 18.913 1.00 58.56 187 PRO A C 1
ATOM 1485 O O . PRO A 1 187 ? -14.536 4.999 18.472 1.00 58.56 187 PRO A O 1
ATOM 1488 N N . LEU A 1 188 ? -15.362 2.901 18.447 1.00 57.50 188 LEU A N 1
ATOM 1489 C CA . LEU A 1 188 ? -16.339 3.036 17.372 1.00 57.50 188 LEU A CA 1
ATOM 1490 C C . LEU A 1 188 ? -17.707 2.637 17.923 1.00 57.50 188 LEU A C 1
ATOM 1492 O O . LEU A 1 188 ? -17.997 1.454 18.087 1.00 57.50 188 LEU A O 1
ATOM 1496 N N . THR A 1 189 ? -18.541 3.628 18.246 1.00 53.38 189 THR A N 1
ATOM 1497 C CA . THR A 1 189 ? -19.845 3.395 18.893 1.00 53.38 189 THR A CA 1
ATOM 1498 C C . THR A 1 189 ? -21.001 3.142 17.914 1.00 53.38 189 THR A C 1
ATOM 1500 O O . THR A 1 189 ? -22.106 2.881 18.371 1.00 53.38 189 THR A O 1
ATOM 1503 N N . ASP A 1 190 ? -20.765 3.177 16.595 1.00 51.47 190 ASP A N 1
ATOM 1504 C CA . ASP A 1 190 ? -21.772 2.954 15.541 1.00 51.47 190 ASP A CA 1
ATOM 1505 C C . ASP A 1 190 ? -21.159 2.276 14.296 1.00 51.47 190 ASP A C 1
ATOM 1507 O O . ASP A 1 190 ? -20.071 2.674 13.880 1.00 51.47 190 ASP A O 1
ATOM 1511 N N . PRO A 1 191 ? -21.860 1.366 13.585 1.00 45.56 191 PRO A N 1
ATOM 1512 C CA . PRO A 1 191 ? -22.720 0.277 14.058 1.00 45.56 191 PRO A CA 1
ATOM 1513 C C . PRO A 1 191 ? -21.939 -1.013 14.414 1.00 45.56 191 PRO A C 1
ATOM 1515 O O . PRO A 1 191 ? -22.545 -1.943 14.938 1.00 45.56 191 PRO A O 1
ATOM 1518 N N . VAL A 1 192 ? -20.625 -1.071 14.154 1.00 50.16 192 VAL A N 1
ATOM 1519 C CA . VAL A 1 192 ? -19.701 -2.154 14.547 1.00 50.16 192 VAL A CA 1
ATOM 1520 C C . VAL A 1 192 ? -18.361 -1.523 14.927 1.00 50.16 192 VAL A C 1
ATOM 1522 O O . VAL A 1 192 ? -17.764 -0.814 14.117 1.00 50.16 192 VAL A O 1
ATOM 1525 N N . GLY A 1 193 ? -17.869 -1.792 16.137 1.00 52.22 193 GLY A N 1
ATOM 1526 C CA . GLY A 1 193 ? -16.494 -1.476 16.510 1.00 52.22 193 GLY A CA 1
ATOM 1527 C C . GLY A 1 193 ? -16.241 -1.471 18.019 1.00 52.22 193 GLY A C 1
ATOM 1528 O O . GLY A 1 193 ? -16.974 -2.110 18.767 1.00 52.22 193 GLY A O 1
ATOM 1529 N N . THR A 1 194 ? -15.138 -0.869 18.470 1.00 55.16 194 THR A N 1
ATOM 1530 C CA . THR A 1 194 ? -14.606 -1.094 19.825 1.00 55.16 194 THR A CA 1
ATOM 1531 C C . THR A 1 194 ? -15.150 -0.092 20.848 1.00 55.16 194 THR A C 1
ATOM 1533 O O . THR A 1 194 ? -15.354 1.073 20.545 1.00 55.16 194 THR A O 1
ATOM 1536 N N . GLU A 1 195 ? -15.348 -0.499 22.105 1.00 58.03 195 GLU A N 1
ATOM 1537 C CA . GLU A 1 195 ? -15.715 0.437 23.194 1.00 58.03 195 GLU A CA 1
ATOM 1538 C C . GLU A 1 195 ? -14.505 1.205 23.751 1.00 58.03 195 GLU A C 1
ATOM 1540 O O . GLU A 1 195 ? -14.632 2.253 24.386 1.00 58.03 195 GLU A O 1
ATOM 1545 N N . LYS A 1 196 ? -13.307 0.668 23.513 1.00 60.91 196 LYS A N 1
ATOM 1546 C CA . LYS A 1 196 ? -12.029 1.190 23.992 1.00 60.91 196 LYS A CA 1
ATOM 1547 C C . LYS A 1 196 ? -11.074 1.423 22.830 1.00 60.91 196 LYS A C 1
ATOM 1549 O O . LYS A 1 196 ? -11.228 0.854 21.751 1.00 60.91 196 LYS A O 1
ATOM 1554 N N . TRP A 1 197 ? -10.063 2.247 23.083 1.00 65.00 197 TRP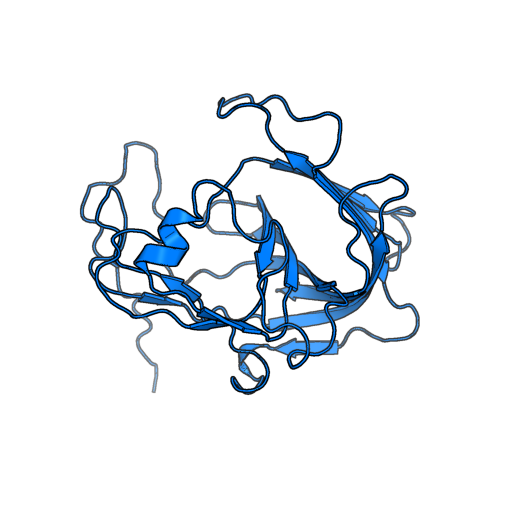 A N 1
ATOM 1555 C CA . TRP A 1 197 ? -8.933 2.379 22.176 1.00 65.00 197 TRP A CA 1
ATOM 1556 C C . TRP A 1 197 ? -8.245 1.025 22.021 1.00 65.00 197 TRP A C 1
ATOM 1558 O O . TRP A 1 197 ? -7.900 0.372 23.009 1.00 65.00 197 TRP A O 1
ATOM 1568 N N . CYS A 1 198 ? -8.044 0.624 20.776 1.00 62.06 198 CYS A N 1
ATOM 1569 C CA . CYS A 1 198 ? -7.374 -0.604 20.401 1.00 62.06 198 CYS A CA 1
ATOM 1570 C C . CYS A 1 198 ? -6.107 -0.261 19.625 1.00 62.06 198 CYS A C 1
ATOM 1572 O O . CYS A 1 198 ? -6.070 0.671 18.829 1.00 62.06 198 CYS A O 1
ATOM 1574 N N . MET A 1 199 ? -5.044 -1.012 19.878 1.00 70.00 199 MET A N 1
ATOM 1575 C CA . MET A 1 199 ? -3.785 -0.878 19.160 1.00 70.00 199 MET A CA 1
ATOM 1576 C C . MET A 1 199 ? -3.521 -2.193 18.446 1.00 70.00 199 MET A C 1
ATOM 1578 O O . MET A 1 199 ? -3.441 -3.240 19.088 1.00 70.00 199 MET A O 1
ATOM 1582 N N . VAL A 1 200 ? -3.397 -2.131 17.127 1.00 70.00 200 VAL A N 1
ATOM 1583 C CA . VAL A 1 200 ? -3.066 -3.268 16.276 1.00 70.00 200 VAL A CA 1
ATOM 1584 C C . VAL A 1 200 ? -1.594 -3.160 15.906 1.00 70.00 200 VAL A C 1
ATOM 1586 O O . VAL A 1 200 ? -1.122 -2.104 15.486 1.00 70.00 200 VAL A O 1
ATOM 1589 N N . ASN A 1 201 ? -0.857 -4.253 16.081 1.00 72.81 201 ASN A N 1
ATOM 1590 C CA . ASN A 1 201 ? 0.532 -4.350 15.654 1.00 72.81 201 ASN A CA 1
ATOM 1591 C C . ASN A 1 201 ? 0.617 -5.262 14.420 1.00 72.81 201 ASN A C 1
ATOM 1593 O O . ASN A 1 201 ? 0.702 -6.481 14.589 1.00 72.81 201 ASN A O 1
ATOM 1597 N N . PRO A 1 202 ? 0.542 -4.712 13.196 1.00 72.81 202 PRO A N 1
ATOM 1598 C CA . PRO A 1 202 ? 0.659 -5.511 11.989 1.00 72.81 202 PRO A CA 1
ATOM 1599 C C . PRO A 1 202 ? 2.079 -6.077 11.867 1.00 72.81 202 PRO A C 1
ATOM 1601 O O . PRO A 1 202 ? 3.073 -5.348 11.859 1.00 72.81 202 PRO A O 1
ATOM 1604 N N . GLY A 1 203 ? 2.173 -7.402 11.782 1.00 75.94 203 GLY A N 1
ATOM 1605 C CA . GLY A 1 203 ? 3.416 -8.096 11.473 1.00 75.94 203 GLY A CA 1
ATOM 1606 C C . GLY A 1 203 ? 3.574 -8.252 9.965 1.00 75.94 203 GLY A C 1
ATOM 1607 O O . GLY A 1 203 ? 2.687 -8.789 9.312 1.00 75.94 203 GLY A O 1
ATOM 1608 N N . TYR A 1 204 ? 4.720 -7.834 9.428 1.00 77.38 204 TYR A N 1
ATOM 1609 C CA . TYR A 1 204 ? 5.101 -8.092 8.038 1.00 77.38 204 TYR A CA 1
ATOM 1610 C C . TYR A 1 204 ? 6.351 -8.960 8.025 1.00 77.38 204 TYR A C 1
ATOM 1612 O O . TYR A 1 204 ? 7.363 -8.583 8.626 1.00 77.38 204 TYR A O 1
ATOM 1620 N N . ALA A 1 205 ? 6.295 -10.105 7.352 1.00 83.50 205 ALA A N 1
ATOM 1621 C CA . ALA A 1 205 ? 7.418 -11.025 7.254 1.00 83.50 205 ALA A CA 1
ATOM 1622 C C . ALA A 1 205 ? 7.454 -11.659 5.865 1.00 83.50 205 ALA A C 1
ATOM 1624 O O . ALA A 1 205 ? 6.501 -12.288 5.424 1.00 83.50 205 ALA A O 1
ATOM 1625 N N . GLY A 1 206 ? 8.574 -11.515 5.166 1.00 86.75 206 GLY A N 1
ATOM 1626 C CA . GLY A 1 206 ? 8.633 -11.967 3.789 1.00 86.75 206 GLY A CA 1
ATOM 1627 C C . GLY A 1 206 ? 9.955 -11.696 3.101 1.00 86.75 206 GLY A C 1
ATOM 1628 O O . GLY A 1 206 ? 10.983 -11.456 3.734 1.00 86.75 206 GLY A O 1
ATOM 1629 N N . GLN A 1 207 ? 9.917 -11.735 1.775 1.00 88.75 207 GLN A N 1
ATOM 1630 C CA . GLN A 1 207 ? 11.035 -11.330 0.929 1.00 88.75 207 GLN A CA 1
ATOM 1631 C C . GLN A 1 207 ? 10.814 -9.890 0.475 1.00 88.75 207 GLN A C 1
ATOM 1633 O O . GLN A 1 207 ? 9.751 -9.571 -0.047 1.00 88.75 207 GLN A O 1
ATOM 1638 N N . ALA A 1 208 ? 11.812 -9.032 0.645 1.00 88.88 208 ALA A N 1
ATOM 1639 C CA . ALA A 1 208 ? 11.819 -7.680 0.113 1.00 88.88 208 ALA A CA 1
ATOM 1640 C C . ALA A 1 208 ? 12.723 -7.591 -1.120 1.00 88.88 208 ALA A C 1
ATOM 1642 O O . ALA A 1 208 ? 13.789 -8.203 -1.177 1.00 88.88 208 ALA A O 1
ATOM 1643 N N . GLN A 1 209 ? 12.300 -6.808 -2.106 1.00 91.00 209 GLN A N 1
ATOM 1644 C CA . GLN A 1 209 ? 13.076 -6.457 -3.289 1.00 91.00 209 GLN A CA 1
ATOM 1645 C C . GLN A 1 209 ? 13.152 -4.939 -3.402 1.00 91.00 209 GLN A C 1
ATOM 1647 O O . GLN A 1 209 ? 12.128 -4.266 -3.291 1.00 91.00 209 GLN A O 1
ATOM 1652 N N . VAL A 1 210 ? 14.347 -4.397 -3.639 1.00 89.75 210 VAL A N 1
ATOM 1653 C CA . VAL A 1 210 ? 14.500 -2.963 -3.917 1.00 89.75 210 VAL A CA 1
ATOM 1654 C C . VAL A 1 210 ? 13.899 -2.645 -5.278 1.00 89.75 210 VAL A C 1
ATOM 1656 O O . VAL A 1 210 ? 14.145 -3.358 -6.251 1.00 89.75 210 VAL A O 1
ATOM 1659 N N . MET A 1 211 ? 13.135 -1.562 -5.342 1.00 89.00 211 MET A N 1
ATOM 1660 C CA . MET A 1 211 ? 12.498 -1.058 -6.550 1.00 89.00 211 MET A CA 1
ATOM 1661 C C . MET A 1 211 ? 12.724 0.456 -6.648 1.00 89.00 211 MET A C 1
ATOM 1663 O O . MET A 1 211 ? 12.874 1.146 -5.635 1.00 89.00 211 MET A O 1
ATOM 1667 N N . TYR A 1 212 ? 12.684 0.979 -7.866 1.00 87.12 212 TYR A N 1
ATOM 1668 C CA . TYR A 1 212 ? 12.771 2.402 -8.163 1.00 87.12 212 TYR A CA 1
ATOM 1669 C C . TYR A 1 212 ? 11.431 2.855 -8.758 1.00 87.12 212 TYR A C 1
ATOM 1671 O O . TYR A 1 212 ? 11.113 2.466 -9.884 1.00 87.12 212 TYR A O 1
ATOM 1679 N N . PRO A 1 213 ? 10.593 3.575 -7.991 1.00 82.69 213 PRO A N 1
ATOM 1680 C CA . PRO A 1 213 ? 9.388 4.194 -8.516 1.00 82.69 213 PRO A CA 1
ATOM 1681 C C . PRO A 1 213 ? 9.758 5.380 -9.407 1.00 82.69 213 PRO A C 1
ATOM 1683 O O . PRO A 1 213 ? 10.448 6.313 -8.998 1.00 82.69 213 PRO A O 1
ATOM 1686 N N . GLU A 1 214 ? 9.265 5.336 -10.633 1.00 82.38 214 GLU A N 1
ATOM 1687 C CA . GLU A 1 214 ? 9.309 6.422 -11.593 1.00 82.38 214 GLU A CA 1
ATOM 1688 C C . GLU A 1 214 ? 7.902 7.029 -11.718 1.00 82.38 214 GLU A C 1
ATOM 1690 O O . GLU A 1 214 ? 6.892 6.303 -11.664 1.00 82.38 214 GLU A O 1
ATOM 1695 N N . PRO A 1 215 ? 7.794 8.359 -11.872 1.00 67.00 215 PRO A N 1
ATOM 1696 C CA . PRO A 1 215 ? 6.513 8.989 -12.142 1.00 67.00 215 PRO A CA 1
ATOM 1697 C C . PRO A 1 215 ? 5.908 8.463 -13.448 1.00 67.00 215 PRO A C 1
ATOM 1699 O O . PRO A 1 215 ? 6.611 8.242 -14.436 1.00 67.00 215 PRO A O 1
ATOM 1702 N N . GLY A 1 216 ? 4.588 8.254 -13.454 1.00 56.16 216 GLY A N 1
ATOM 1703 C CA . GLY A 1 216 ? 3.860 7.955 -14.684 1.00 56.16 216 GLY A CA 1
ATOM 1704 C C . GLY A 1 216 ? 4.028 9.080 -15.711 1.00 56.16 216 GLY A C 1
ATOM 1705 O O . GLY A 1 216 ? 4.121 10.249 -15.357 1.00 56.16 216 GLY A O 1
ATOM 1706 N N . TRP A 1 217 ? 4.055 8.728 -16.997 1.00 47.09 217 TRP A N 1
ATOM 1707 C CA . TRP A 1 217 ? 4.340 9.615 -18.141 1.00 47.09 217 TRP A CA 1
ATOM 1708 C C . TRP A 1 217 ? 3.283 10.713 -18.443 1.00 47.09 217 TRP A C 1
ATOM 1710 O O . TRP A 1 217 ? 3.161 11.148 -19.587 1.00 47.09 217 TRP A O 1
ATOM 1720 N N . ARG A 1 218 ? 2.498 11.174 -17.459 1.00 42.94 218 ARG A N 1
ATOM 1721 C CA . ARG A 1 218 ? 1.584 12.328 -17.577 1.00 42.94 218 ARG A CA 1
ATOM 1722 C C . ARG A 1 218 ? 1.444 13.055 -16.240 1.00 42.94 218 ARG A C 1
ATOM 1724 O O . ARG A 1 218 ? 1.541 12.425 -15.192 1.00 42.94 218 ARG A O 1
ATOM 1731 N N . GLU A 1 219 ? 1.213 14.365 -16.313 1.00 39.47 219 GLU A N 1
ATOM 1732 C CA . GLU A 1 219 ? 1.025 15.266 -15.170 1.00 39.47 219 GLU A CA 1
ATOM 1733 C C . GLU A 1 219 ? -0.033 14.729 -14.190 1.00 39.47 219 GLU A C 1
ATOM 1735 O O . GLU A 1 219 ? -1.220 14.657 -14.493 1.00 39.47 219 GLU A O 1
ATOM 1740 N N . GLY A 1 220 ? 0.437 14.319 -13.016 1.00 39.03 220 GLY A N 1
ATOM 1741 C CA . GLY A 1 220 ? -0.313 13.756 -11.896 1.00 39.03 220 GLY A CA 1
ATOM 1742 C C . GLY A 1 220 ? 0.677 13.471 -10.763 1.00 39.03 220 GLY A C 1
ATOM 1743 O O . GLY A 1 220 ? 1.867 13.327 -11.039 1.00 39.03 220 GLY A O 1
ATOM 1744 N N . ALA A 1 221 ? 0.226 13.465 -9.501 1.00 42.81 221 ALA A N 1
ATOM 1745 C CA . ALA A 1 221 ? 1.081 13.458 -8.305 1.00 42.81 221 ALA A CA 1
ATOM 1746 C C . ALA A 1 221 ? 2.239 12.441 -8.404 1.00 42.81 221 ALA A C 1
ATOM 1748 O O . ALA A 1 221 ? 2.069 11.229 -8.268 1.00 42.81 221 ALA A O 1
ATOM 1749 N N . THR A 1 222 ? 3.434 12.957 -8.683 1.00 40.69 222 THR A N 1
ATOM 1750 C CA . THR A 1 222 ? 4.626 12.170 -8.987 1.00 40.69 222 THR A CA 1
ATOM 1751 C C . THR A 1 222 ? 5.280 11.693 -7.698 1.00 40.69 222 THR A C 1
ATOM 1753 O O . THR A 1 222 ? 5.882 12.487 -6.974 1.00 40.69 222 THR A O 1
ATOM 1756 N N . ALA A 1 223 ? 5.212 10.394 -7.414 1.00 41.47 223 ALA A N 1
ATOM 1757 C CA . ALA A 1 223 ? 6.010 9.794 -6.353 1.00 41.47 223 ALA A CA 1
ATOM 1758 C C . ALA A 1 223 ? 7.440 9.543 -6.869 1.00 41.47 223 ALA A C 1
ATOM 1760 O O . ALA A 1 223 ? 7.715 8.511 -7.474 1.00 41.47 223 ALA A O 1
ATOM 1761 N N . MET A 1 224 ? 8.350 10.502 -6.669 1.00 37.28 224 MET A N 1
ATOM 1762 C CA . MET A 1 224 ? 9.795 10.261 -6.798 1.00 37.28 224 MET A CA 1
ATOM 1763 C C . MET A 1 224 ? 10.306 9.657 -5.487 1.00 37.28 224 MET A C 1
ATOM 1765 O O . MET A 1 224 ? 9.947 10.148 -4.417 1.00 37.28 224 MET A O 1
ATOM 1769 N N . GLY A 1 225 ? 11.104 8.588 -5.539 1.00 50.50 225 GLY A N 1
ATOM 1770 C CA . GLY A 1 225 ? 11.492 7.862 -4.327 1.00 50.50 225 GLY A CA 1
ATOM 1771 C C . GLY A 1 225 ? 12.331 6.614 -4.564 1.00 50.50 225 GLY A C 1
ATOM 1772 O O . GLY A 1 225 ? 12.681 6.273 -5.690 1.00 50.50 225 GLY A O 1
ATOM 1773 N N . SER A 1 226 ? 12.623 5.909 -3.478 1.00 48.84 226 SER A N 1
ATOM 1774 C CA . SER A 1 226 ? 13.010 4.498 -3.488 1.00 48.84 226 SER A CA 1
ATOM 1775 C C . SER A 1 226 ? 11.891 3.694 -2.832 1.00 48.84 226 SER A C 1
ATOM 1777 O O . SER A 1 226 ? 11.111 4.229 -2.043 1.00 48.84 226 SER A O 1
ATOM 1779 N N . GLY A 1 227 ? 11.753 2.419 -3.181 1.00 55.12 227 GLY A N 1
ATOM 1780 C CA . GLY A 1 227 ? 10.714 1.594 -2.585 1.00 55.12 227 GLY A CA 1
ATOM 1781 C C . GLY A 1 227 ? 11.100 0.138 -2.427 1.00 55.12 227 GLY A C 1
ATOM 1782 O O . GLY A 1 227 ? 12.082 -0.335 -3.001 1.00 55.12 227 GLY A O 1
ATOM 1783 N N . PHE A 1 228 ? 10.308 -0.578 -1.641 1.00 58.62 228 PHE A N 1
ATOM 1784 C CA . PHE A 1 228 ? 10.453 -2.014 -1.448 1.00 58.62 228 PHE A CA 1
ATOM 1785 C C . PHE A 1 228 ? 9.197 -2.723 -1.925 1.00 58.62 228 PHE A C 1
ATOM 1787 O O . PHE A 1 228 ? 8.087 -2.318 -1.590 1.00 58.62 228 PHE A O 1
ATOM 1794 N N . ARG A 1 229 ? 9.381 -3.799 -2.686 1.00 66.88 229 ARG A N 1
ATOM 1795 C CA . ARG A 1 229 ? 8.336 -4.778 -2.974 1.00 66.88 229 ARG A CA 1
ATOM 1796 C C . ARG A 1 229 ? 8.458 -5.909 -1.962 1.00 66.88 229 ARG A C 1
ATOM 1798 O O . ARG A 1 229 ? 9.485 -6.584 -1.944 1.00 66.88 229 ARG A O 1
ATOM 1805 N N . ILE A 1 230 ? 7.457 -6.079 -1.108 1.00 55.34 230 ILE A N 1
ATOM 1806 C CA . ILE A 1 230 ? 7.409 -7.087 -0.046 1.00 55.34 230 ILE A CA 1
ATOM 1807 C C . ILE A 1 230 ? 6.450 -8.192 -0.481 1.00 55.34 230 ILE A C 1
ATOM 1809 O O . ILE A 1 230 ? 5.288 -7.919 -0.765 1.00 55.34 230 ILE A O 1
ATOM 1813 N N . TYR A 1 231 ? 6.931 -9.432 -0.509 1.00 59.81 231 TYR A N 1
ATOM 1814 C CA . TYR A 1 231 ? 6.114 -10.629 -0.699 1.00 59.81 231 TYR A CA 1
ATOM 1815 C C . TYR A 1 231 ? 5.836 -11.234 0.678 1.00 59.81 231 TYR A C 1
ATOM 1817 O O . TYR A 1 231 ? 6.742 -11.832 1.263 1.00 59.81 231 TYR A O 1
ATOM 1825 N N . ASN A 1 232 ? 4.627 -11.045 1.206 1.00 55.25 232 ASN A N 1
ATOM 1826 C CA . ASN A 1 232 ? 4.188 -11.666 2.457 1.00 55.25 232 ASN A CA 1
ATOM 1827 C C . ASN A 1 232 ? 3.663 -13.076 2.143 1.00 55.25 232 ASN A C 1
ATOM 1829 O O . ASN A 1 232 ? 2.792 -13.215 1.278 1.00 55.25 232 ASN A O 1
ATOM 1833 N N . GLN A 1 233 ? 4.214 -14.099 2.802 1.00 45.97 233 GLN A N 1
ATOM 1834 C CA . GLN A 1 233 ? 3.823 -15.509 2.639 1.00 45.97 233 GLN A CA 1
ATOM 1835 C C . GLN A 1 233 ? 2.991 -15.998 3.821 1.00 45.97 233 GLN A C 1
ATOM 1837 O O . GLN A 1 233 ? 3.340 -15.623 4.962 1.00 45.97 233 GLN A O 1
#

InterPro domains:
  IPR023375 Acetoacetate decarboxylase domain superfamily [SSF160104] (67-125)